Protein AF-A0A2Z3H7W0-F1 (afdb_monomer)

pLDDT: mean 80.2, std 21.29, range [27.5, 98.56]

Secondary structure (DSSP, 8-state):
---------------PPPP--------SPPPEEE---B-TTS-BEEEEEEEEEEEEEEEEEEEETTEEEEEEEEEEEEEEEEEEEEGGGG--EEEETT--EE-HHHHHHHHHTT--EEE-SSSSPPPHHHHTTB-TT-EEEE-TT-TTEEE--SSTTS-SSPPPEEEEE-B-TTSPBEEEEESS--SS--SSSS---------S--------------------EEEEEGGGS--EEE-TTSPBPPHHHHHHHHHT-EEEEEETTSSPPPHHHHTTB-TT-EEEE-TT--PPPPPP----------TTSTTTT--

Radius of gyration: 24.74 Å; Cα contacts (8 Å, |Δi|>4): 577; chains: 1; bounding box: 67×54×86 Å

Foldseek 3Di:
DDDDDPPPPPPPDPDPPDPLPPQDPFDADAFFKDQWEQDPVRFTKFKWKAWDWDWDWDWDFDQDPNDTDTDTDIDIDIDIDIGIDTQQVQVKWKAFLLGHGDDSVRLSVVSNVLAMEGEHQALDDGDNSNSVFFDRRHIYIRGPPNHRTQTDACDPPHHNAGQWTKDKWEQDPVLFTKAWWKPDQDLDDVPDQADPDDPDPDDDDDDDDPPDPDDRDPPRPPIDTDIDGPVPADKWKAFLVRHTDDPVVVRVSRHSIDMETEALNQDDTDSSSSNGGDRVHMYIGHVGRDDDRDDDPPPPPVPPPDPPVVVVPPD

Nearest PDB structures (foldseek):
  3o44-assembly1_B  TM=3.505E-01  e=1.678E+00  Vibrio cholerae 12129(1)
  7yl9-assembly1_H  TM=3.635E-01  e=2.125E+00  Vibrio cholerae
  8jc7-assembly1_A  TM=3.556E-01  e=4.318E+00  Vibrio campbellii

Solvent-accessible surface area (backbone atoms only — not comparable to full-atom values): 18940 Å² total; per-residue (Å²): 140,82,86,84,79,81,79,82,78,78,78,78,68,77,78,70,80,76,76,72,52,69,69,64,87,67,55,80,74,58,49,41,54,38,50,49,39,44,45,98,87,67,48,46,50,52,46,26,44,30,65,42,82,41,79,42,80,41,80,45,78,46,76,55,92,95,38,82,41,82,41,80,44,76,46,79,43,79,42,81,42,84,42,78,40,47,66,68,74,46,84,48,52,39,25,27,45,75,61,52,79,41,53,61,67,57,48,48,52,42,25,62,75,54,38,12,33,39,29,21,44,75,38,48,84,74,38,68,60,67,35,65,54,34,26,54,83,17,37,29,37,31,25,65,87,41,47,69,46,43,71,65,55,59,46,88,76,35,44,78,40,67,69,43,42,58,43,81,37,37,36,46,102,84,63,50,35,54,37,54,20,36,76,54,66,34,96,60,68,65,89,48,102,61,76,86,78,80,83,77,87,73,87,81,86,88,81,93,72,93,74,80,85,80,77,94,69,93,60,75,73,86,61,42,82,43,80,41,52,46,92,77,54,70,66,50,40,20,38,75,86,68,47,79,47,55,68,70,58,50,53,54,50,32,40,47,30,42,60,33,37,36,24,28,59,58,46,81,61,45,67,52,58,47,68,22,42,41,78,89,36,40,36,38,26,14,37,32,43,35,70,86,70,82,72,74,87,70,79,60,77,77,68,86,78,53,84,64,68,74,63,70,79,74,118

Mean predicted aligned error: 10.12 Å

Structure (mmCIF, N/CA/C/O backbone):
data_AF-A0A2Z3H7W0-F1
#
_entry.id   AF-A0A2Z3H7W0-F1
#
loop_
_atom_site.group_PDB
_atom_site.id
_atom_site.type_symbol
_atom_site.label_atom_id
_atom_site.label_alt_id
_atom_site.label_comp_id
_atom_site.label_asym_id
_atom_site.label_entity_id
_atom_site.label_seq_id
_atom_site.pdbx_PDB_ins_code
_atom_site.Cartn_x
_atom_site.Cartn_y
_atom_site.Cartn_z
_atom_site.occupancy
_atom_site.B_iso_or_equiv
_atom_site.auth_seq_id
_atom_site.auth_comp_id
_atom_site.auth_asym_id
_atom_site.auth_atom_id
_atom_site.pdbx_PDB_model_num
ATOM 1 N N . MET A 1 1 ? -24.400 22.944 55.721 1.00 49.75 1 MET A N 1
ATOM 2 C CA . MET A 1 1 ? -23.517 22.715 54.557 1.00 49.75 1 MET A CA 1
ATOM 3 C C . MET A 1 1 ? -23.400 21.212 54.366 1.00 49.75 1 MET A C 1
ATOM 5 O O . MET A 1 1 ? -22.787 20.568 55.204 1.00 49.75 1 MET A O 1
ATOM 9 N N . TYR A 1 2 ? -24.064 20.647 53.356 1.00 35.91 2 TYR A N 1
ATOM 10 C CA . TYR A 1 2 ? -24.005 19.210 53.059 1.00 35.91 2 TYR A CA 1
ATOM 11 C C . TYR A 1 2 ? -23.049 18.971 51.883 1.00 35.91 2 TYR A C 1
ATOM 13 O O . TYR A 1 2 ? -23.197 19.645 50.861 1.00 35.91 2 TYR A O 1
ATOM 21 N N . PRO A 1 3 ? -22.082 18.044 51.993 1.00 61.75 3 PRO A N 1
ATOM 22 C CA . PRO A 1 3 ? -21.240 17.670 50.871 1.00 61.75 3 PRO A CA 1
ATOM 23 C C . PRO A 1 3 ? -22.049 16.765 49.933 1.00 61.75 3 PRO A C 1
ATOM 25 O O . PRO A 1 3 ? -22.472 15.675 50.312 1.00 61.75 3 PRO A O 1
ATOM 28 N N . SER A 1 4 ? -22.292 17.234 48.709 1.00 56.69 4 SER A N 1
ATOM 29 C CA . SER A 1 4 ? -22.860 16.407 47.642 1.00 56.69 4 SER A CA 1
ATOM 30 C C . SER A 1 4 ? -21.781 15.474 47.101 1.00 56.69 4 SER A C 1
ATOM 32 O O . SER A 1 4 ? -20.856 15.905 46.416 1.00 56.69 4 SER A O 1
ATOM 34 N N . LEU A 1 5 ? -21.906 14.190 47.425 1.00 56.75 5 LEU A N 1
ATOM 35 C CA . LEU A 1 5 ? -21.164 13.095 46.806 1.00 56.75 5 LEU A CA 1
ATOM 36 C C . LEU A 1 5 ? -21.828 12.756 45.467 1.00 56.75 5 LEU A C 1
ATOM 38 O O . LEU A 1 5 ? -22.832 12.049 45.420 1.00 56.75 5 LEU A O 1
ATOM 42 N N . VAL A 1 6 ? -21.274 13.277 44.371 1.00 54.69 6 VAL A N 1
ATOM 43 C CA . VAL A 1 6 ? -21.635 12.837 43.018 1.00 54.69 6 VAL A CA 1
ATOM 44 C C . VAL A 1 6 ? -20.909 11.520 42.755 1.00 54.69 6 VAL A C 1
ATOM 46 O O . VAL A 1 6 ? -19.713 11.485 42.476 1.00 54.69 6 VAL A O 1
ATOM 49 N N . LEU A 1 7 ? -21.643 10.421 42.915 1.00 54.47 7 LEU A N 1
ATOM 50 C CA . LEU A 1 7 ? -21.187 9.064 42.648 1.00 54.47 7 LEU A CA 1
ATOM 51 C C . LEU A 1 7 ? -21.237 8.817 41.130 1.00 54.47 7 LEU A C 1
ATOM 53 O O . LEU A 1 7 ? -22.273 8.446 40.581 1.00 54.47 7 LEU A O 1
ATOM 57 N N . SER A 1 8 ? -20.123 9.056 40.438 1.00 52.69 8 SER A N 1
ATOM 58 C CA . SER A 1 8 ? -19.970 8.721 39.019 1.00 52.69 8 SER A CA 1
ATOM 59 C C . SER A 1 8 ? -19.908 7.203 38.839 1.00 52.69 8 SER A C 1
ATOM 61 O O . SER A 1 8 ? -18.842 6.594 38.915 1.00 52.69 8 SER A O 1
ATOM 63 N N . ALA A 1 9 ? -21.061 6.581 38.599 1.00 49.38 9 ALA A N 1
ATOM 64 C CA . ALA A 1 9 ? -21.143 5.208 38.126 1.00 49.38 9 ALA A CA 1
ATOM 65 C C . ALA A 1 9 ? -20.631 5.149 36.676 1.00 49.38 9 ALA A C 1
ATOM 67 O O . ALA A 1 9 ? -21.367 5.416 35.727 1.00 49.38 9 ALA A O 1
ATOM 68 N N . ALA A 1 10 ? -19.351 4.821 36.500 1.00 52.25 10 ALA A N 1
ATOM 69 C CA . ALA A 1 10 ? -18.822 4.425 35.204 1.00 52.25 10 ALA A CA 1
ATOM 70 C C . ALA A 1 10 ? -19.494 3.101 34.805 1.00 52.25 10 ALA A C 1
ATOM 72 O O . ALA A 1 10 ? -19.147 2.037 35.318 1.00 52.25 10 ALA A O 1
ATOM 73 N N . LEU A 1 11 ? -20.501 3.179 33.931 1.00 47.97 11 LEU A N 1
ATOM 74 C CA . LEU A 1 11 ? -21.112 2.022 33.284 1.00 47.97 11 LEU A CA 1
ATOM 75 C C . LEU A 1 11 ? -20.023 1.252 32.531 1.00 47.97 11 LEU A C 1
ATOM 77 O O . LEU A 1 11 ? -19.621 1.621 31.429 1.00 47.97 11 LEU A O 1
ATOM 81 N N . VAL A 1 12 ? -19.560 0.158 33.131 1.00 51.00 12 VAL A N 1
ATOM 82 C CA . VAL A 1 12 ? -18.823 -0.892 32.433 1.00 51.00 12 VAL A CA 1
ATOM 83 C C . VAL A 1 12 ? -19.845 -1.616 31.563 1.00 51.00 12 VAL A C 1
ATOM 85 O O . VAL A 1 12 ? -20.409 -2.637 31.952 1.00 51.00 12 VAL A O 1
ATOM 88 N N . ALA A 1 13 ? -20.162 -1.032 30.407 1.00 58.22 13 ALA A N 1
ATOM 89 C CA . ALA A 1 13 ? -20.953 -1.718 29.402 1.00 58.22 13 ALA A CA 1
ATOM 90 C C . ALA A 1 13 ? -20.188 -2.996 29.008 1.00 58.22 13 ALA A C 1
ATOM 92 O O . ALA A 1 13 ? -18.989 -2.911 28.715 1.00 58.22 13 ALA A O 1
ATOM 93 N N . PRO A 1 14 ? -20.825 -4.180 29.033 1.00 53.62 14 PRO A N 1
ATOM 94 C CA . PRO A 1 14 ? -20.189 -5.397 28.558 1.00 53.62 14 PRO A CA 1
ATOM 95 C C . PRO A 1 14 ? -19.749 -5.152 27.118 1.00 53.62 14 PRO A C 1
ATOM 97 O O . PRO A 1 14 ? -20.569 -4.797 26.272 1.00 53.62 14 PRO A O 1
ATOM 100 N N . ALA A 1 15 ? -18.443 -5.281 26.867 1.00 55.00 15 ALA A N 1
ATOM 101 C CA . ALA A 1 15 ? -17.884 -5.160 25.530 1.00 55.00 15 ALA A CA 1
ATOM 102 C C . ALA A 1 15 ? -18.697 -6.073 24.610 1.00 55.00 15 ALA A C 1
ATOM 104 O O . ALA A 1 15 ? -18.733 -7.288 24.834 1.00 55.00 15 ALA A O 1
ATOM 105 N N . ALA A 1 16 ? -19.408 -5.474 23.649 1.00 59.84 16 ALA A N 1
ATOM 106 C CA . ALA A 1 16 ? -20.237 -6.208 22.707 1.00 59.84 16 ALA A CA 1
ATOM 107 C C . ALA A 1 16 ? -19.414 -7.377 22.134 1.00 59.84 16 ALA A C 1
ATOM 109 O O . ALA A 1 16 ? -18.213 -7.193 21.893 1.00 59.84 16 ALA A O 1
ATOM 110 N N . PRO A 1 17 ? -20.005 -8.577 21.961 1.00 52.81 17 PRO A N 1
ATOM 111 C CA . PRO A 1 17 ? -19.295 -9.708 21.385 1.00 52.81 17 PRO A CA 1
ATOM 112 C C . PRO A 1 17 ? -18.639 -9.247 20.089 1.00 52.81 17 PRO A C 1
ATOM 114 O O . PRO A 1 17 ? -19.343 -8.808 19.182 1.00 52.81 17 PRO A O 1
ATOM 117 N N . LEU A 1 18 ? -17.303 -9.290 20.034 1.00 54.44 18 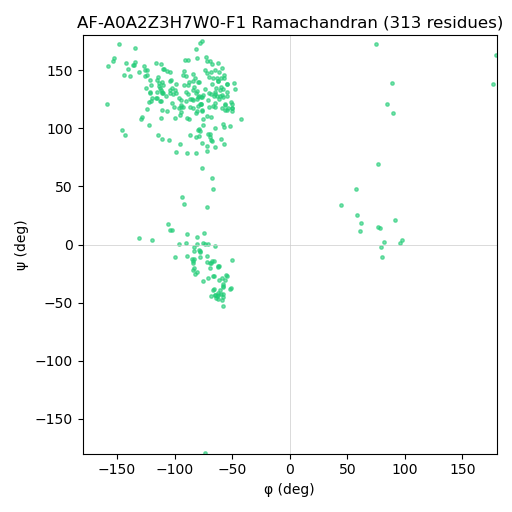LEU A N 1
ATOM 118 C CA . LEU A 1 18 ? -16.570 -8.981 18.812 1.00 54.44 18 LEU A CA 1
ATOM 119 C C . LEU A 1 18 ? -17.159 -9.886 17.726 1.00 54.44 18 LEU A C 1
ATOM 121 O O . LEU A 1 18 ? -17.109 -11.111 17.908 1.00 54.44 18 LEU A O 1
ATOM 125 N N . PRO A 1 19 ? -17.767 -9.326 16.662 1.00 53.41 19 PRO A N 1
ATOM 126 C CA . PRO A 1 19 ? -18.224 -10.125 15.544 1.00 53.41 19 PRO A CA 1
ATOM 127 C C . PRO A 1 19 ? -17.058 -11.011 15.124 1.00 53.41 19 PRO A C 1
ATOM 129 O O . PRO A 1 19 ? -15.961 -10.521 14.854 1.00 53.41 19 PRO A O 1
ATOM 132 N N . ARG A 1 20 ? -17.254 -12.332 15.162 1.00 53.44 20 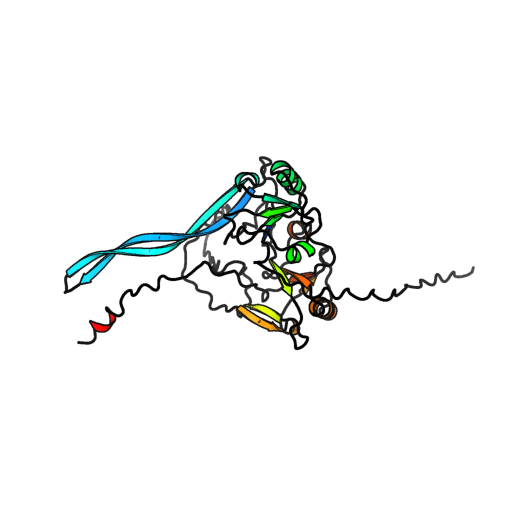ARG A N 1
ATOM 133 C CA . ARG A 1 20 ? -16.323 -13.239 14.501 1.00 53.44 20 ARG A CA 1
ATOM 134 C C . ARG A 1 20 ? -16.568 -13.044 13.020 1.00 53.44 20 ARG A C 1
ATOM 136 O O . ARG A 1 20 ? -17.362 -13.777 12.433 1.00 53.44 20 ARG A O 1
ATOM 143 N N . ASP A 1 21 ? -15.926 -12.038 12.447 1.00 54.09 21 ASP A N 1
ATOM 144 C CA . ASP A 1 21 ? -15.750 -11.981 11.011 1.00 54.09 21 ASP A CA 1
ATOM 145 C C . ASP A 1 21 ? -15.010 -13.267 10.658 1.00 54.09 21 ASP A C 1
ATOM 147 O O . ASP A 1 21 ? -13.838 -13.456 10.984 1.00 54.09 21 ASP A O 1
ATOM 151 N N . THR A 1 22 ? -15.740 -14.235 10.099 1.00 60.38 22 THR A N 1
ATOM 152 C CA . THR A 1 22 ? -15.124 -15.421 9.513 1.00 60.38 22 THR A CA 1
ATOM 153 C C . THR A 1 22 ? -14.041 -14.903 8.590 1.00 60.38 22 THR A C 1
ATOM 155 O O . THR A 1 22 ? -14.390 -14.149 7.681 1.00 60.38 22 THR A O 1
ATOM 158 N N . VAL A 1 23 ? -12.773 -15.245 8.868 1.00 62.69 23 VAL A N 1
ATOM 159 C CA . VAL A 1 23 ? -11.604 -14.744 8.131 1.00 62.69 23 VAL A CA 1
ATOM 160 C C . VAL A 1 23 ? -11.962 -14.760 6.651 1.00 62.69 23 VAL A C 1
ATOM 162 O O . VAL A 1 23 ? -12.165 -15.851 6.103 1.00 62.69 23 VAL A O 1
ATOM 165 N N . PRO A 1 24 ? -12.172 -13.588 6.028 1.00 66.88 24 PRO A N 1
ATOM 166 C CA . PRO A 1 24 ? -12.733 -13.579 4.699 1.00 66.88 24 PRO A CA 1
ATOM 167 C C . PRO A 1 24 ? -11.752 -14.294 3.778 1.00 66.88 24 PRO A C 1
ATOM 169 O O . PRO A 1 24 ? -10.535 -14.162 3.919 1.00 66.88 24 PRO A O 1
ATOM 172 N N . ASN A 1 25 ? -12.273 -15.094 2.848 1.00 78.62 25 ASN A N 1
ATOM 173 C CA . ASN A 1 25 ? -11.436 -15.665 1.805 1.00 78.62 25 ASN A CA 1
ATOM 174 C C . ASN A 1 25 ? -10.992 -14.518 0.892 1.00 78.62 25 ASN A C 1
ATOM 176 O O . ASN A 1 25 ? -11.699 -14.121 -0.038 1.00 78.62 25 ASN A O 1
ATOM 180 N N . VAL A 1 26 ? -9.860 -13.918 1.238 1.00 84.62 26 VAL A N 1
ATOM 181 C CA . VAL A 1 26 ? -9.287 -12.806 0.502 1.00 84.62 26 VAL A CA 1
ATOM 182 C C . VAL A 1 26 ? -8.626 -13.358 -0.751 1.00 84.62 26 VAL A C 1
ATOM 184 O O . VAL A 1 26 ? -7.720 -14.186 -0.690 1.00 84.62 26 VAL A O 1
ATOM 187 N N . THR A 1 27 ? -9.093 -12.885 -1.900 1.00 88.12 27 THR A N 1
ATOM 188 C CA . THR A 1 27 ? -8.526 -13.211 -3.208 1.00 88.12 27 THR A CA 1
ATOM 189 C C . THR A 1 27 ? -7.765 -12.010 -3.760 1.00 88.12 27 THR A C 1
ATOM 191 O O . THR A 1 27 ? -8.115 -10.858 -3.478 1.00 88.12 27 THR A O 1
ATOM 194 N N . GLY A 1 28 ? -6.723 -12.291 -4.544 1.00 89.69 28 GLY A N 1
ATOM 195 C CA . GLY A 1 28 ? -5.857 -11.276 -5.143 1.00 89.69 28 GLY A CA 1
ATOM 196 C C . GLY A 1 28 ? -4.877 -10.620 -4.157 1.00 89.69 28 GLY A C 1
ATOM 197 O O . GLY A 1 28 ? -4.933 -10.865 -2.947 1.00 89.69 28 GLY A O 1
ATOM 198 N N . PRO A 1 29 ? -3.948 -9.797 -4.667 1.00 91.31 29 PRO A N 1
ATOM 199 C CA . PRO A 1 29 ? -3.000 -9.062 -3.839 1.00 91.31 29 PRO A CA 1
ATOM 200 C C . PRO A 1 29 ? -3.697 -7.969 -3.020 1.00 91.31 29 PRO A C 1
ATOM 202 O O . PRO A 1 29 ? -4.767 -7.481 -3.385 1.00 91.31 29 PRO A O 1
ATOM 205 N N . ALA A 1 30 ? -3.062 -7.554 -1.922 1.00 92.88 30 ALA A N 1
ATOM 206 C CA . ALA A 1 30 ? -3.505 -6.387 -1.170 1.00 92.88 30 ALA A CA 1
ATOM 207 C C . ALA A 1 30 ? -3.430 -5.117 -2.041 1.00 92.88 30 ALA A C 1
ATOM 209 O O . ALA A 1 30 ? -2.462 -4.953 -2.795 1.00 92.88 30 ALA A O 1
ATOM 210 N N . PRO A 1 31 ? -4.416 -4.205 -1.948 1.00 95.50 31 PRO A N 1
ATOM 211 C CA . PRO A 1 31 ? -4.350 -2.924 -2.635 1.00 95.50 31 PRO A CA 1
ATOM 212 C C . PRO A 1 31 ? -3.207 -2.062 -2.088 1.00 95.50 31 PRO A C 1
ATOM 214 O O . PRO A 1 31 ? -2.856 -2.120 -0.907 1.00 95.50 31 PRO A O 1
ATOM 217 N N . ARG A 1 32 ? -2.650 -1.212 -2.951 1.00 94.81 32 ARG A N 1
ATOM 218 C CA . ARG A 1 32 ? -1.681 -0.184 -2.566 1.00 94.81 32 ARG A CA 1
ATOM 219 C C . ARG A 1 32 ? -2.418 1.016 -1.988 1.00 94.81 32 ARG A C 1
ATOM 221 O O . ARG A 1 32 ? -3.363 1.513 -2.596 1.00 94.81 32 ARG A O 1
ATOM 228 N N . VAL A 1 33 ? -1.955 1.505 -0.844 1.00 96.00 33 VAL A N 1
ATOM 229 C CA . VAL A 1 33 ? -2.473 2.729 -0.226 1.00 96.00 33 VAL A CA 1
ATOM 230 C C . VAL A 1 33 ? -1.734 3.922 -0.819 1.00 96.00 33 VAL A C 1
ATOM 232 O O . VAL A 1 33 ? -0.508 3.956 -0.795 1.00 96.00 33 VAL A O 1
ATOM 235 N N . LEU A 1 34 ? -2.457 4.899 -1.359 1.00 95.88 34 LEU A N 1
ATOM 236 C CA . LEU A 1 34 ? -1.890 6.138 -1.885 1.00 95.88 34 LEU A CA 1
ATOM 237 C C . LEU A 1 34 ? -2.502 7.331 -1.150 1.00 95.88 34 LEU A C 1
ATOM 239 O O . LEU A 1 34 ? -3.724 7.459 -1.054 1.00 95.88 34 LEU A O 1
ATOM 243 N N . ALA A 1 35 ? -1.651 8.245 -0.697 1.00 93.25 35 ALA A N 1
ATOM 244 C CA . ALA A 1 35 ? -2.060 9.568 -0.246 1.00 93.25 35 ALA A CA 1
ATOM 245 C C . ALA A 1 35 ? -1.545 10.588 -1.258 1.00 93.25 35 ALA A C 1
ATOM 247 O O . ALA A 1 35 ? -0.411 11.060 -1.196 1.00 93.25 35 ALA A O 1
ATOM 248 N N . LEU A 1 36 ? -2.390 10.861 -2.244 1.00 94.06 36 LEU A N 1
ATOM 249 C CA . LEU A 1 36 ? -2.104 11.812 -3.304 1.00 94.06 36 LEU A CA 1
ATOM 250 C C . LEU A 1 36 ? -2.627 13.188 -2.892 1.00 94.06 36 LEU A C 1
ATOM 252 O O . LEU A 1 36 ? -3.640 13.305 -2.202 1.00 94.06 36 LEU A O 1
ATOM 256 N N . LYS A 1 37 ? -1.958 14.239 -3.353 1.00 91.94 37 LYS A N 1
ATOM 257 C CA . LYS A 1 37 ? -2.372 15.622 -3.131 1.00 91.94 37 LYS A CA 1
ATOM 258 C C . LYS A 1 37 ? -2.249 16.395 -4.437 1.00 91.94 37 LYS A C 1
ATOM 260 O O . LYS A 1 37 ? -1.477 16.020 -5.318 1.00 91.94 37 LYS A O 1
ATOM 265 N N . ALA A 1 38 ? -3.041 17.453 -4.565 1.00 93.62 38 ALA A N 1
ATOM 266 C CA . ALA A 1 38 ? -2.877 18.388 -5.663 1.00 93.62 38 ALA A CA 1
ATOM 267 C C . ALA A 1 38 ? -1.511 19.081 -5.567 1.00 93.62 38 ALA A C 1
ATOM 269 O O . ALA A 1 38 ? -1.125 19.537 -4.488 1.00 93.62 38 ALA A O 1
ATOM 270 N N . ASP A 1 39 ? -0.803 19.171 -6.686 1.00 90.88 39 ASP A N 1
ATOM 271 C CA . ASP A 1 39 ? 0.372 20.027 -6.814 1.00 90.88 39 ASP A CA 1
ATOM 272 C C . ASP A 1 39 ? -0.030 21.515 -6.910 1.00 90.88 39 ASP A C 1
ATOM 274 O O . ASP A 1 39 ? -1.212 21.870 -6.879 1.00 90.88 39 ASP A O 1
ATOM 278 N N . GLY A 1 40 ? 0.956 22.408 -7.046 1.00 89.12 40 GLY A N 1
ATOM 279 C CA . GLY A 1 40 ? 0.712 23.848 -7.192 1.00 89.12 40 GLY A CA 1
ATOM 280 C C . GLY A 1 40 ? -0.088 24.236 -8.446 1.00 89.12 40 GLY A C 1
ATOM 281 O O . GLY A 1 40 ? -0.668 25.316 -8.479 1.00 89.12 40 GLY A O 1
ATOM 282 N N . SER A 1 41 ? -0.170 23.357 -9.454 1.00 91.50 41 SER A N 1
ATOM 283 C CA . SER A 1 41 ? -1.028 23.548 -10.635 1.00 91.50 41 SER A CA 1
ATOM 284 C C . SER A 1 41 ? -2.476 23.107 -10.396 1.00 91.50 41 SER A C 1
ATOM 286 O O . SER A 1 41 ? -3.337 23.275 -11.257 1.00 91.50 41 SER A O 1
ATOM 288 N N . GLY A 1 42 ? -2.760 22.513 -9.234 1.00 93.00 42 GLY A N 1
ATOM 289 C CA . GLY A 1 42 ? -4.037 21.884 -8.946 1.00 93.00 42 GLY A CA 1
ATOM 290 C C . GLY A 1 42 ? -4.192 20.514 -9.610 1.00 93.00 42 GLY A C 1
ATOM 291 O O . GLY A 1 42 ? -5.316 20.018 -9.683 1.00 93.00 42 GLY A O 1
ATOM 292 N N . SER A 1 43 ? -3.121 19.885 -10.097 1.00 95.19 43 SER A N 1
ATOM 293 C CA . SER A 1 43 ? -3.170 18.545 -10.692 1.00 95.19 43 SER A CA 1
ATOM 294 C C . SER A 1 43 ? -2.908 17.480 -9.632 1.00 95.19 43 SER A C 1
ATOM 296 O O . SER A 1 43 ? -2.019 17.628 -8.799 1.00 95.19 43 SER A O 1
ATOM 298 N N . VAL A 1 44 ? -3.672 16.386 -9.653 1.00 96.25 44 VAL A N 1
ATOM 299 C CA . VAL A 1 44 ? -3.426 15.219 -8.790 1.00 96.25 44 VAL A CA 1
ATOM 300 C C . VAL A 1 44 ? -2.601 14.217 -9.583 1.00 96.25 44 VAL A C 1
ATOM 302 O O . VAL A 1 44 ? -3.101 13.641 -10.549 1.00 96.25 44 VAL A O 1
ATOM 305 N N . ARG A 1 45 ? -1.343 14.022 -9.185 1.00 95.62 45 ARG A N 1
ATOM 306 C CA . ARG A 1 45 ? -0.392 13.151 -9.883 1.00 95.62 45 ARG A CA 1
ATOM 307 C C . ARG A 1 45 ? -0.078 11.913 -9.060 1.00 95.62 45 ARG A C 1
ATOM 309 O O . ARG A 1 45 ? 0.096 11.996 -7.847 1.00 95.62 45 ARG A O 1
ATOM 316 N N . VAL A 1 46 ? 0.019 10.776 -9.739 1.00 95.38 46 VAL A N 1
ATOM 317 C CA . VAL A 1 46 ? 0.641 9.571 -9.192 1.00 95.38 46 VAL A CA 1
ATOM 318 C C . VAL A 1 46 ? 2.084 9.573 -9.655 1.00 95.38 46 VAL A C 1
ATOM 320 O O . VAL A 1 46 ? 2.355 9.518 -10.860 1.00 95.38 46 VAL A O 1
ATOM 323 N N . THR A 1 47 ? 2.988 9.619 -8.684 1.00 94.00 47 THR A N 1
ATOM 324 C CA . THR A 1 47 ? 4.420 9.599 -8.939 1.00 94.00 47 THR A CA 1
ATOM 325 C C . THR A 1 47 ? 5.030 8.341 -8.355 1.00 94.00 47 THR A C 1
ATOM 327 O O . THR A 1 47 ? 4.824 8.033 -7.179 1.00 94.00 47 THR A O 1
ATOM 330 N N . ALA A 1 48 ? 5.741 7.587 -9.187 1.00 92.69 48 ALA A N 1
ATOM 331 C CA . ALA A 1 48 ? 6.316 6.314 -8.794 1.00 92.69 48 ALA A CA 1
ATOM 332 C C . ALA A 1 48 ? 7.568 5.954 -9.599 1.00 92.69 48 ALA A C 1
ATOM 334 O O . ALA A 1 48 ? 7.777 6.444 -10.707 1.00 92.69 48 ALA A O 1
ATOM 335 N N . LEU A 1 49 ? 8.369 5.036 -9.065 1.00 91.00 49 LEU A N 1
ATOM 336 C CA . LEU A 1 49 ? 9.376 4.307 -9.830 1.00 91.00 49 LEU A CA 1
ATOM 337 C C . LEU A 1 49 ? 8.791 2.958 -10.254 1.00 91.00 49 LEU A C 1
ATOM 339 O O . LEU A 1 49 ? 8.292 2.200 -9.426 1.00 91.00 49 LEU A O 1
ATOM 343 N N . LEU A 1 50 ? 8.833 2.666 -11.550 1.00 89.81 50 LEU A N 1
ATOM 344 C CA . LEU A 1 50 ? 8.416 1.396 -12.131 1.00 89.81 50 LEU A CA 1
ATOM 345 C C . LEU A 1 50 ? 9.640 0.572 -12.492 1.00 89.81 50 LEU A C 1
ATOM 347 O O . LEU A 1 50 ? 10.522 1.042 -13.204 1.00 89.81 50 LEU A O 1
ATOM 351 N N . TYR A 1 51 ? 9.655 -0.683 -12.071 1.00 84.44 51 TYR A N 1
ATOM 352 C CA . TYR A 1 51 ? 10.678 -1.630 -12.490 1.00 84.44 51 TYR A CA 1
ATOM 353 C C . TYR A 1 51 ? 10.166 -2.423 -13.678 1.00 84.44 51 TYR A C 1
ATOM 355 O O . TYR A 1 51 ? 9.212 -3.194 -13.568 1.00 84.44 51 TYR A O 1
ATOM 363 N N . VAL A 1 52 ? 10.803 -2.221 -14.826 1.00 86.56 52 VAL A N 1
ATOM 364 C CA . VAL A 1 52 ? 10.414 -2.843 -16.088 1.00 86.56 52 VAL A CA 1
ATOM 365 C C . VAL A 1 52 ? 11.530 -3.764 -16.548 1.00 86.56 52 VAL A C 1
ATOM 367 O O . VAL A 1 52 ? 12.690 -3.360 -16.669 1.00 86.56 52 VAL A O 1
ATOM 370 N N . LYS A 1 53 ? 11.167 -5.020 -16.813 1.00 86.19 53 LYS A N 1
ATOM 371 C CA . LYS A 1 53 ? 12.052 -5.986 -17.459 1.00 86.19 53 LYS A CA 1
ATOM 372 C C . LYS A 1 53 ? 12.236 -5.562 -18.915 1.00 86.19 53 LYS A C 1
ATOM 374 O O . LYS A 1 53 ? 11.264 -5.503 -19.663 1.00 86.19 53 LYS A O 1
ATOM 379 N N . GLN A 1 54 ? 13.467 -5.269 -19.307 1.00 88.75 54 GLN A N 1
ATOM 380 C CA . GLN A 1 54 ? 13.827 -4.907 -20.670 1.00 88.75 54 GLN A CA 1
ATOM 381 C C . GLN A 1 54 ? 14.835 -5.923 -21.204 1.00 88.75 54 GLN A C 1
ATOM 383 O O . GLN A 1 54 ? 15.872 -6.158 -20.585 1.00 88.75 54 GLN A O 1
ATOM 388 N N . THR A 1 55 ? 14.545 -6.518 -22.358 1.00 91.12 55 THR A N 1
ATOM 389 C CA . THR A 1 55 ? 15.519 -7.342 -23.077 1.00 91.12 55 THR A CA 1
ATOM 390 C C . THR A 1 55 ? 16.505 -6.415 -23.780 1.00 91.12 55 THR A C 1
ATOM 392 O O . THR A 1 55 ? 16.108 -5.562 -24.575 1.00 91.12 55 THR A O 1
ATOM 395 N N . VAL A 1 56 ? 17.789 -6.547 -23.453 1.00 91.50 56 VAL A N 1
ATOM 396 C CA . VAL A 1 56 ? 18.873 -5.744 -24.026 1.00 91.50 56 VAL A CA 1
ATOM 397 C C . VAL A 1 56 ? 19.794 -6.659 -24.820 1.00 91.50 56 VAL A C 1
ATOM 399 O O . VAL A 1 56 ? 20.230 -7.696 -24.323 1.00 91.50 56 VAL A O 1
ATOM 402 N N . THR A 1 57 ? 20.113 -6.258 -26.049 1.00 94.25 57 THR A N 1
ATOM 403 C CA . THR A 1 57 ? 21.122 -6.916 -26.882 1.00 94.25 57 THR A CA 1
ATOM 404 C C . THR A 1 57 ? 22.479 -6.287 -26.591 1.00 94.25 57 THR A C 1
ATOM 406 O O . THR A 1 57 ? 22.736 -5.142 -26.964 1.00 94.25 57 THR A O 1
ATOM 409 N N . ALA A 1 58 ? 23.364 -7.025 -25.927 1.00 92.88 58 ALA A N 1
ATOM 410 C CA . ALA A 1 58 ? 24.735 -6.596 -25.697 1.00 92.88 58 ALA A CA 1
ATOM 411 C C . ALA A 1 58 ? 25.688 -7.325 -26.637 1.00 92.88 58 ALA A C 1
ATOM 413 O O . ALA A 1 58 ? 25.569 -8.522 -26.885 1.00 92.88 58 ALA A O 1
ATOM 414 N N . THR A 1 59 ? 26.684 -6.601 -27.126 1.00 94.69 59 THR A N 1
ATOM 415 C CA . THR A 1 59 ? 27.808 -7.205 -27.831 1.00 94.69 59 THR A CA 1
ATOM 416 C C . THR A 1 59 ? 28.860 -7.621 -26.807 1.00 94.69 59 THR A C 1
ATOM 418 O O . THR A 1 59 ? 29.406 -6.770 -26.112 1.00 94.69 59 THR A O 1
ATOM 421 N N . GLN A 1 60 ? 29.167 -8.913 -26.725 1.00 92.88 60 GLN A N 1
ATOM 422 C CA . GLN A 1 60 ? 30.258 -9.445 -25.913 1.00 92.88 60 GLN A CA 1
ATOM 423 C C . GLN A 1 60 ? 31.323 -10.066 -26.810 1.00 92.88 60 GLN A C 1
ATOM 425 O O . GLN A 1 60 ? 31.020 -10.722 -27.804 1.00 92.88 60 GLN A O 1
ATOM 430 N N . PHE A 1 61 ? 32.585 -9.875 -26.448 1.00 90.69 61 PHE A N 1
ATOM 431 C CA . PHE A 1 61 ? 33.687 -10.576 -27.087 1.00 90.69 61 PHE A CA 1
ATOM 432 C C . PHE A 1 61 ? 33.983 -11.851 -26.301 1.00 90.69 61 PHE A C 1
ATOM 434 O O . PHE A 1 61 ? 34.339 -11.786 -25.127 1.00 90.69 61 PHE A O 1
ATOM 441 N N . ILE A 1 62 ? 33.827 -13.004 -26.944 1.00 91.69 62 ILE A N 1
ATOM 442 C CA . ILE A 1 62 ? 34.105 -14.319 -26.362 1.00 91.69 62 ILE A CA 1
ATOM 443 C C . ILE A 1 62 ? 35.297 -14.918 -27.105 1.00 91.69 62 ILE A C 1
ATOM 445 O O . ILE A 1 62 ? 35.404 -14.791 -28.322 1.00 91.69 62 ILE A O 1
ATOM 449 N N . VAL A 1 63 ? 36.211 -15.560 -26.381 1.00 90.81 63 VAL A N 1
ATOM 450 C CA . VAL A 1 63 ? 37.329 -16.282 -26.995 1.00 90.81 63 VAL A CA 1
ATOM 451 C C . VAL A 1 63 ? 36.864 -17.684 -27.384 1.00 90.81 63 VAL A C 1
ATOM 453 O O . VAL A 1 63 ? 36.512 -18.481 -26.517 1.00 90.81 63 VAL A O 1
ATOM 456 N N . GLU A 1 64 ? 36.884 -17.990 -28.679 1.00 90.56 64 GLU A N 1
ATOM 457 C CA . GLU A 1 64 ? 36.579 -19.313 -29.232 1.00 90.56 64 GLU A CA 1
ATOM 458 C C . GLU A 1 64 ? 37.766 -19.780 -30.077 1.00 90.56 64 GLU A C 1
ATOM 460 O O . GLU A 1 64 ? 38.135 -19.138 -31.058 1.00 90.56 64 GLU A O 1
ATOM 465 N N . GLY A 1 65 ? 38.418 -20.875 -29.669 1.00 90.62 65 GLY A N 1
ATOM 466 C CA . GLY A 1 65 ? 39.568 -21.429 -30.396 1.00 90.62 65 GLY A CA 1
ATOM 467 C C . GLY A 1 65 ? 40.729 -20.439 -30.570 1.00 90.62 65 GLY A C 1
ATOM 468 O O . GLY A 1 65 ? 41.227 -20.269 -31.680 1.00 90.62 65 GLY A O 1
ATOM 469 N N . ASN A 1 66 ? 41.132 -19.753 -29.493 1.00 92.25 66 ASN A N 1
ATOM 470 C CA . ASN A 1 66 ? 42.165 -18.701 -29.480 1.00 92.25 66 ASN A CA 1
ATOM 471 C C . ASN A 1 66 ? 41.869 -17.467 -30.354 1.00 92.25 66 ASN A C 1
ATOM 473 O O . ASN A 1 66 ? 42.747 -16.626 -30.542 1.00 92.25 66 ASN A O 1
ATOM 477 N N . LYS A 1 67 ? 40.642 -17.313 -30.866 1.00 92.06 67 LYS A N 1
ATOM 478 C CA . LYS A 1 67 ? 40.200 -16.108 -31.576 1.00 92.06 67 LYS A CA 1
ATOM 479 C C . LYS A 1 67 ? 39.142 -15.381 -30.761 1.00 92.06 67 LYS A C 1
ATOM 481 O O . LYS A 1 67 ? 38.210 -15.992 -30.249 1.00 92.06 67 LYS A O 1
ATOM 486 N N . GLN A 1 68 ? 39.279 -14.065 -30.654 1.00 94.12 68 GLN A N 1
ATOM 487 C CA . GLN A 1 68 ? 38.253 -13.211 -30.070 1.00 94.12 68 GLN A CA 1
ATOM 488 C C . GLN A 1 68 ? 37.121 -13.039 -31.091 1.00 94.12 68 GLN A C 1
ATOM 490 O O . GLN A 1 68 ? 37.326 -12.472 -32.162 1.00 94.12 68 GLN A O 1
ATOM 495 N N . VAL A 1 69 ? 35.936 -13.553 -30.771 1.00 95.81 69 VAL A N 1
ATOM 496 C CA . VAL A 1 69 ? 34.737 -13.478 -31.609 1.00 95.81 69 VAL A CA 1
ATOM 497 C C . VAL A 1 69 ? 33.733 -12.542 -30.950 1.00 95.81 69 VAL A C 1
ATOM 499 O O . VAL A 1 69 ? 33.430 -12.659 -29.764 1.00 95.81 69 VAL A O 1
ATOM 502 N N . GLN A 1 70 ? 33.205 -11.604 -31.728 1.00 96.25 70 GLN A N 1
ATOM 503 C CA . GLN A 1 70 ? 32.125 -10.725 -31.305 1.00 96.25 70 GLN A CA 1
ATOM 504 C C . GLN A 1 70 ? 30.789 -11.476 -31.401 1.00 96.25 70 GLN A C 1
ATOM 506 O O . GLN A 1 70 ? 30.394 -11.896 -32.487 1.00 96.25 70 GLN A O 1
ATOM 511 N N . LYS A 1 71 ? 30.081 -11.642 -30.282 1.00 95.56 71 LYS A N 1
ATOM 512 C CA . LYS A 1 71 ? 28.746 -12.252 -30.223 1.00 95.56 71 LYS A CA 1
ATOM 513 C C . LYS A 1 71 ? 27.738 -11.271 -29.648 1.00 95.56 71 LYS A C 1
ATOM 515 O O . LYS A 1 71 ? 28.013 -10.585 -28.668 1.00 95.56 71 LYS A O 1
ATOM 520 N N . GLN A 1 72 ? 26.556 -11.221 -30.249 1.00 94.94 72 GLN A N 1
ATOM 521 C CA . GLN A 1 72 ? 25.413 -10.538 -29.657 1.00 94.94 72 GLN A CA 1
ATOM 522 C C . GLN A 1 72 ? 24.712 -11.502 -28.704 1.00 94.94 72 GLN A C 1
ATOM 524 O O . GLN A 1 72 ? 24.374 -12.622 -29.081 1.00 94.94 72 GLN A O 1
ATOM 529 N N . ILE A 1 73 ? 24.539 -11.075 -27.460 1.00 93.31 73 ILE A N 1
ATOM 530 C CA . ILE A 1 73 ? 23.855 -11.825 -26.415 1.00 93.31 73 ILE A CA 1
ATOM 531 C C . ILE A 1 73 ? 22.711 -10.956 -25.929 1.00 93.31 73 ILE A C 1
ATOM 533 O O . ILE A 1 73 ? 22.910 -9.822 -25.495 1.00 93.31 73 ILE A O 1
ATOM 537 N N . GLU A 1 74 ? 21.506 -11.498 -26.011 1.00 91.19 74 GLU A N 1
ATOM 538 C CA . GLU A 1 74 ? 20.338 -10.903 -25.384 1.00 91.19 74 GLU A CA 1
ATOM 539 C C . GLU A 1 74 ? 20.287 -11.336 -23.927 1.00 91.19 74 GLU A C 1
ATOM 541 O O . GLU A 1 74 ? 20.423 -12.522 -23.626 1.00 91.19 74 GLU A O 1
ATOM 546 N N . TYR A 1 75 ? 20.070 -10.401 -23.015 1.00 88.12 75 TYR A N 1
ATOM 547 C CA . TYR A 1 75 ? 19.714 -10.731 -21.643 1.00 88.12 75 TYR A CA 1
ATOM 548 C C . TYR A 1 75 ? 18.665 -9.757 -21.126 1.00 88.12 75 TYR A C 1
ATOM 550 O O . TYR A 1 75 ? 18.582 -8.603 -21.547 1.00 88.12 75 TYR A O 1
ATOM 558 N N . ASP A 1 76 ? 17.847 -10.244 -20.202 1.00 85.31 76 ASP A N 1
ATOM 559 C CA . ASP A 1 76 ? 16.866 -9.410 -19.532 1.00 85.31 76 ASP A CA 1
ATOM 560 C C . ASP A 1 76 ? 17.560 -8.617 -18.424 1.00 85.31 76 ASP A C 1
ATOM 562 O O . ASP A 1 76 ? 18.191 -9.191 -17.534 1.00 85.31 76 ASP A O 1
ATOM 566 N N . THR A 1 77 ? 17.417 -7.298 -18.464 1.00 86.56 77 THR A N 1
ATOM 567 C CA . THR A 1 77 ? 17.800 -6.404 -17.373 1.00 86.56 77 THR A CA 1
ATOM 568 C C . THR A 1 77 ? 16.555 -5.781 -16.751 1.00 86.56 77 THR A C 1
ATOM 570 O O . THR A 1 77 ? 15.512 -5.669 -17.397 1.00 86.56 77 THR A O 1
ATOM 573 N N . ILE A 1 78 ? 16.642 -5.375 -15.488 1.00 83.88 78 ILE A N 1
ATOM 574 C CA . ILE A 1 78 ? 15.590 -4.592 -14.837 1.00 83.88 78 ILE A CA 1
ATOM 575 C C . ILE A 1 78 ? 15.997 -3.127 -14.948 1.00 83.88 78 ILE A C 1
ATOM 577 O O . ILE A 1 78 ? 17.037 -2.727 -14.428 1.00 83.88 78 ILE A O 1
ATOM 581 N N . THR A 1 79 ? 15.182 -2.334 -15.637 1.00 87.69 79 THR A N 1
ATOM 582 C CA . THR A 1 79 ? 15.345 -0.879 -15.716 1.00 87.69 79 THR A CA 1
ATOM 583 C C . THR A 1 79 ? 14.328 -0.188 -14.825 1.00 87.69 79 THR A C 1
ATOM 585 O O . THR A 1 79 ? 13.212 -0.679 -14.647 1.00 87.69 79 THR A O 1
ATOM 588 N N . THR A 1 80 ? 14.711 0.960 -14.276 1.00 88.94 80 THR A N 1
ATOM 589 C CA . THR A 1 80 ? 13.798 1.830 -13.537 1.00 88.94 80 THR A CA 1
ATOM 590 C C . THR A 1 80 ? 13.250 2.889 -14.486 1.00 88.94 80 THR A C 1
ATOM 592 O O . THR A 1 80 ? 14.017 3.625 -15.104 1.00 88.94 80 THR A O 1
ATOM 595 N N . GLN A 1 81 ? 11.931 2.988 -14.592 1.00 92.19 81 GLN A N 1
ATOM 596 C CA . GLN A 1 81 ? 11.232 4.041 -15.319 1.00 92.19 81 GLN A CA 1
ATOM 597 C C . GLN A 1 81 ? 10.519 4.955 -14.330 1.00 92.19 81 GLN A C 1
ATOM 599 O O . GLN A 1 81 ? 9.894 4.492 -13.378 1.00 92.19 81 GLN A O 1
ATOM 604 N N . TYR A 1 82 ? 10.601 6.261 -14.554 1.00 92.81 82 TYR A N 1
ATOM 605 C CA . TYR A 1 82 ? 9.871 7.229 -13.749 1.00 92.81 82 TYR A CA 1
ATOM 606 C C . TYR A 1 82 ? 8.441 7.376 -14.276 1.00 92.81 82 TYR A C 1
ATOM 608 O O . TYR A 1 82 ? 8.223 7.682 -15.449 1.00 92.81 82 TYR A O 1
ATOM 616 N N . LEU A 1 83 ? 7.466 7.158 -13.400 1.00 94.06 83 LEU A N 1
ATOM 617 C CA . LEU A 1 83 ? 6.051 7.371 -13.654 1.00 94.06 83 LEU A CA 1
ATOM 618 C C . LEU A 1 83 ? 5.640 8.685 -12.997 1.00 94.06 83 LEU A C 1
ATOM 620 O O . LEU A 1 83 ? 5.754 8.826 -11.786 1.00 94.06 83 LEU A O 1
ATOM 624 N N . ASN A 1 84 ? 5.121 9.619 -13.785 1.00 94.81 84 ASN A N 1
ATOM 625 C CA . ASN A 1 84 ? 4.483 10.835 -13.292 1.00 94.81 84 ASN A CA 1
ATOM 626 C C . ASN A 1 84 ? 3.303 11.152 -14.207 1.00 94.81 84 ASN A C 1
ATOM 628 O O . ASN A 1 84 ? 3.465 11.749 -15.272 1.00 94.81 84 ASN A O 1
ATOM 632 N N . LYS A 1 85 ? 2.125 10.679 -13.808 1.00 95.88 85 LYS A N 1
ATOM 633 C CA . LYS A 1 85 ? 0.889 10.793 -14.587 1.00 95.88 85 LYS A CA 1
ATOM 634 C C . LYS A 1 85 ? -0.197 11.445 -13.754 1.00 95.88 85 LYS A C 1
ATOM 636 O O . LYS A 1 85 ? -0.270 11.212 -12.545 1.00 95.88 85 LYS A O 1
ATOM 641 N N . VAL A 1 86 ? -1.052 12.242 -14.390 1.00 96.19 86 VAL A N 1
ATOM 642 C CA . VAL A 1 86 ? -2.259 12.738 -13.725 1.00 96.19 86 VAL A CA 1
ATOM 643 C C . VAL A 1 86 ? -3.190 11.552 -13.497 1.00 96.19 86 VAL A C 1
ATOM 645 O O . VAL A 1 86 ? -3.204 10.608 -14.283 1.00 96.19 86 VAL A O 1
ATOM 648 N N . LEU A 1 87 ? -3.972 11.583 -12.418 1.00 94.69 87 LEU A N 1
ATOM 649 C CA . LEU A 1 87 ? -4.891 10.497 -12.068 1.00 94.69 87 LEU A CA 1
ATOM 650 C C . LEU A 1 87 ? -5.800 10.090 -13.247 1.00 94.69 87 LEU A C 1
ATOM 652 O O . LEU A 1 87 ? -6.039 8.906 -13.457 1.00 94.69 87 LEU A O 1
ATOM 656 N N . ALA A 1 88 ? -6.248 11.059 -14.050 1.00 93.38 88 ALA A N 1
ATOM 657 C CA . ALA A 1 88 ? -7.089 10.829 -15.224 1.00 93.38 88 ALA A CA 1
ATOM 658 C C . ALA A 1 88 ? -6.376 10.114 -16.395 1.00 93.38 88 ALA A C 1
ATOM 660 O O . ALA A 1 88 ? -7.050 9.499 -17.214 1.00 93.38 88 ALA A O 1
ATOM 661 N N . ASP A 1 89 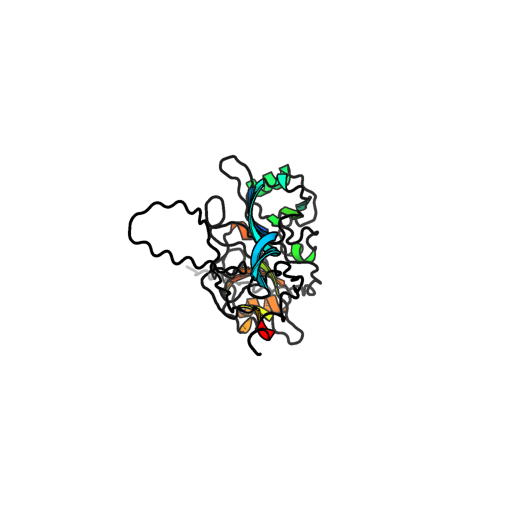? -5.039 10.133 -16.458 1.00 95.62 89 ASP A N 1
ATOM 662 C CA . ASP A 1 89 ? -4.255 9.564 -17.570 1.00 95.62 89 ASP A CA 1
ATOM 663 C C . ASP A 1 89 ? -4.030 8.046 -17.441 1.00 95.62 89 ASP A C 1
ATOM 665 O O . ASP A 1 89 ? -3.371 7.431 -18.282 1.00 95.62 89 ASP A O 1
ATOM 669 N N . PHE A 1 90 ? -4.510 7.429 -16.358 1.00 92.31 90 PHE A N 1
ATOM 670 C CA . PHE A 1 90 ? -4.332 5.998 -16.100 1.00 92.31 90 PHE A CA 1
ATOM 671 C C . PHE A 1 90 ? -5.292 5.096 -16.883 1.00 92.31 90 PHE A C 1
ATOM 673 O O . PHE A 1 90 ? -5.173 3.880 -16.757 1.00 92.31 90 PHE A O 1
ATOM 680 N N . ASP A 1 91 ? -6.243 5.666 -17.639 1.00 92.81 91 ASP A N 1
ATOM 681 C CA . ASP A 1 91 ? -7.362 4.937 -18.271 1.00 92.81 91 ASP A CA 1
ATOM 682 C C . ASP A 1 91 ? -8.021 3.929 -17.301 1.00 92.81 91 ASP A C 1
ATOM 684 O O . ASP A 1 91 ? -8.420 2.815 -17.640 1.00 92.81 91 ASP A O 1
ATOM 688 N N . GLY A 1 92 ? -8.041 4.307 -16.020 1.00 94.62 92 GLY A N 1
ATOM 689 C CA . GLY A 1 92 ? -8.433 3.445 -14.918 1.00 94.62 92 GLY A CA 1
ATOM 690 C C . GLY A 1 92 ? -9.931 3.492 -14.654 1.00 94.62 92 GLY A C 1
ATOM 691 O O . GLY A 1 92 ? -10.623 4.466 -14.956 1.00 94.62 92 GLY A O 1
ATOM 692 N N . LYS A 1 93 ? -10.433 2.448 -13.998 1.00 98.00 93 LYS A N 1
ATOM 693 C CA . LYS A 1 93 ? -11.778 2.446 -13.420 1.00 98.00 93 LYS A CA 1
ATOM 694 C C . LYS A 1 93 ? -11.714 3.004 -12.007 1.00 98.00 93 LYS A C 1
ATOM 696 O O . LYS A 1 93 ? -10.923 2.532 -11.188 1.00 98.00 93 LYS A O 1
ATOM 701 N N . PHE A 1 94 ? -12.583 3.968 -11.724 1.00 98.31 94 PHE A N 1
ATOM 702 C CA . PHE A 1 94 ? -12.714 4.568 -10.404 1.00 98.31 94 PHE A CA 1
ATOM 703 C C . PHE A 1 94 ? -14.047 4.179 -9.780 1.00 98.31 94 PHE A C 1
ATOM 705 O O . PHE A 1 94 ? -15.108 4.320 -10.391 1.00 98.31 94 PHE A O 1
ATOM 712 N N . THR A 1 95 ? -13.996 3.712 -8.542 1.00 98.56 95 THR A N 1
ATOM 713 C CA . THR A 1 95 ? -15.183 3.508 -7.712 1.00 98.56 95 THR A CA 1
ATOM 714 C C . THR A 1 95 ? -14.925 4.052 -6.317 1.00 98.56 95 THR A C 1
ATOM 716 O O . THR A 1 95 ? -13.801 4.393 -5.961 1.00 98.56 95 THR A O 1
ATOM 719 N N . THR A 1 96 ? -15.957 4.152 -5.503 1.00 98.56 96 THR A N 1
ATOM 720 C CA . THR A 1 96 ? -15.820 4.197 -4.048 1.00 98.56 96 THR A CA 1
ATOM 721 C C . THR A 1 96 ? -15.661 2.777 -3.491 1.00 98.56 96 THR A C 1
ATOM 723 O O . THR A 1 96 ? -15.864 1.793 -4.215 1.00 98.56 96 THR A O 1
ATOM 726 N N . ALA A 1 97 ? -15.283 2.643 -2.218 1.00 97.62 97 ALA A N 1
ATOM 727 C CA . ALA A 1 97 ? -15.085 1.339 -1.579 1.00 97.62 97 ALA A CA 1
ATOM 728 C C . ALA A 1 97 ? -16.382 0.521 -1.446 1.00 97.62 97 ALA A C 1
ATOM 730 O O . ALA A 1 97 ? -16.337 -0.708 -1.477 1.00 97.62 97 ALA A O 1
ATOM 731 N N . ASP A 1 98 ? -17.537 1.187 -1.367 1.00 96.69 98 ASP A N 1
ATOM 732 C CA . ASP A 1 98 ? -18.864 0.554 -1.407 1.00 96.69 98 ASP A CA 1
ATOM 733 C C . ASP A 1 98 ? -19.322 0.159 -2.830 1.00 96.69 98 ASP A C 1
ATOM 735 O O . ASP A 1 98 ? -20.342 -0.512 -2.995 1.00 96.69 98 ASP A O 1
ATOM 739 N N . GLY A 1 99 ? -18.548 0.523 -3.859 1.00 97.44 99 GLY A N 1
ATOM 740 C CA . GLY A 1 99 ? -18.764 0.129 -5.249 1.00 97.44 99 GLY A CA 1
ATOM 741 C C . GLY A 1 99 ? -19.491 1.149 -6.129 1.00 97.44 99 GLY A C 1
ATOM 742 O O . GLY A 1 99 ? -19.739 0.843 -7.299 1.00 97.44 99 GLY A O 1
ATOM 743 N N . ARG A 1 100 ? -19.815 2.357 -5.644 1.00 98.25 100 ARG A N 1
ATOM 744 C CA . ARG A 1 100 ? -20.370 3.413 -6.512 1.00 98.25 100 ARG A CA 1
ATOM 745 C C . ARG A 1 100 ? -19.327 3.843 -7.544 1.00 98.25 100 ARG A C 1
ATOM 747 O O . ARG A 1 100 ? -18.195 4.171 -7.201 1.00 98.25 100 ARG A O 1
ATOM 754 N N . GLN A 1 101 ? -19.706 3.866 -8.818 1.00 98.31 101 GLN A N 1
ATOM 755 C CA . GLN A 1 101 ? -18.814 4.325 -9.883 1.00 98.31 101 GLN A CA 1
ATOM 756 C C . GLN A 1 101 ? -18.522 5.824 -9.754 1.00 98.31 101 GLN A C 1
ATOM 758 O O . GLN A 1 101 ? -19.391 6.610 -9.370 1.00 98.31 101 GLN A O 1
ATOM 763 N N . LEU A 1 102 ? -17.287 6.200 -10.079 1.00 98.44 102 LEU A N 1
ATOM 764 C CA . LEU A 1 102 ? -16.810 7.575 -10.130 1.00 98.44 102 LEU A CA 1
ATOM 765 C C . LEU A 1 102 ? -16.308 7.880 -11.538 1.00 98.44 102 LEU A C 1
ATOM 767 O O . LEU A 1 102 ? -15.619 7.070 -12.159 1.00 98.44 102 LEU A O 1
ATOM 771 N N . THR A 1 103 ? -16.573 9.087 -12.015 1.00 97.94 103 THR A N 1
ATOM 772 C CA . THR A 1 103 ? -15.814 9.658 -13.129 1.00 97.94 103 THR A CA 1
ATOM 773 C C . THR A 1 103 ? -14.400 10.034 -12.670 1.00 97.94 103 THR A C 1
ATOM 775 O O . THR A 1 103 ? -14.159 10.290 -11.485 1.00 97.94 103 THR A O 1
ATOM 778 N N . ALA A 1 104 ? -13.452 10.143 -13.606 1.00 96.69 104 ALA A N 1
ATOM 779 C CA . ALA A 1 104 ? -12.092 10.593 -13.293 1.00 96.69 104 ALA A CA 1
ATOM 780 C C . ALA A 1 104 ? -12.069 11.991 -12.634 1.00 96.69 104 ALA A C 1
ATOM 782 O O . ALA A 1 104 ? -11.260 12.246 -11.738 1.00 96.69 104 ALA A O 1
ATOM 783 N N . ASN A 1 105 ? -12.992 12.879 -13.022 1.00 96.69 105 ASN A N 1
ATOM 784 C CA . ASN A 1 105 ? -13.128 14.217 -12.441 1.00 96.69 105 ASN A CA 1
ATOM 785 C C . ASN A 1 105 ? -13.617 14.170 -10.988 1.00 96.69 105 ASN A C 1
ATOM 787 O O . ASN A 1 105 ? -13.051 14.853 -10.135 1.00 96.69 105 ASN A O 1
ATOM 791 N N . GLU A 1 106 ? -14.621 13.345 -10.680 1.00 97.88 106 GLU A N 1
ATOM 792 C CA . GLU A 1 106 ? -15.101 13.162 -9.303 1.00 97.88 106 GLU A CA 1
ATOM 793 C C . GLU A 1 106 ? -14.037 12.519 -8.411 1.00 97.88 106 GLU A C 1
ATOM 795 O O . GLU A 1 106 ? -13.819 12.978 -7.289 1.00 97.88 106 GLU A O 1
ATOM 800 N N . ALA A 1 107 ? -13.346 11.487 -8.908 1.00 97.81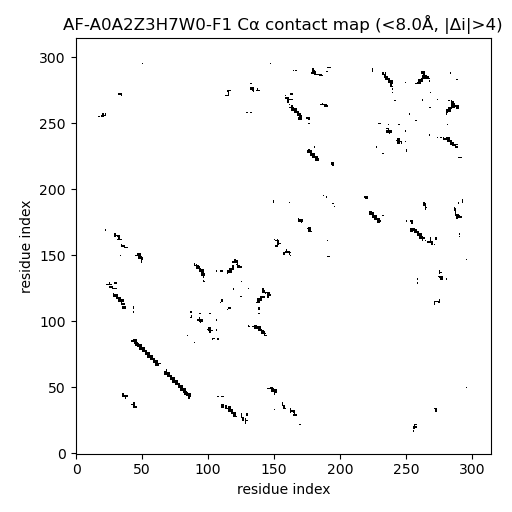 107 ALA A N 1
ATOM 801 C CA . ALA A 1 107 ? -12.236 10.860 -8.195 1.00 97.81 107 ALA A CA 1
ATOM 802 C C . ALA A 1 107 ? -11.132 11.886 -7.901 1.00 97.81 107 ALA A C 1
ATOM 804 O O . ALA A 1 107 ? -10.712 12.039 -6.754 1.00 97.81 107 ALA A O 1
ATOM 805 N N . THR A 1 108 ? -10.736 12.671 -8.907 1.00 97.31 108 THR A N 1
ATOM 806 C CA . THR A 1 108 ? -9.758 13.756 -8.754 1.00 97.31 108 THR A CA 1
ATOM 807 C C . THR A 1 108 ? -10.215 14.784 -7.720 1.00 97.31 108 THR A C 1
ATOM 809 O O . THR A 1 108 ? -9.429 15.169 -6.858 1.00 97.31 108 THR A O 1
ATOM 812 N N . ALA A 1 109 ? -11.479 15.216 -7.754 1.00 97.12 109 ALA A N 1
ATOM 813 C CA . ALA A 1 109 ? -12.022 16.173 -6.792 1.00 97.12 109 ALA A CA 1
ATOM 814 C C . ALA A 1 109 ? -11.990 15.637 -5.349 1.00 97.12 109 ALA A C 1
ATOM 816 O O . ALA A 1 109 ? -11.598 16.361 -4.434 1.00 97.12 109 ALA A O 1
ATOM 817 N N . ARG A 1 110 ? -12.324 14.357 -5.140 1.00 97.38 110 ARG A N 1
ATOM 818 C CA . ARG A 1 110 ? -12.236 13.705 -3.821 1.00 97.38 110 ARG A CA 1
ATOM 819 C C . ARG A 1 110 ? -10.802 13.656 -3.304 1.00 97.38 110 ARG A C 1
ATOM 821 O O . ARG A 1 110 ? -10.552 13.980 -2.146 1.00 97.38 110 ARG A O 1
ATOM 828 N N . VAL A 1 111 ? -9.850 13.313 -4.165 1.00 96.69 111 VAL A N 1
ATOM 829 C CA . VAL A 1 111 ? -8.430 13.282 -3.794 1.00 96.69 111 VAL A CA 1
ATOM 830 C C . VAL A 1 111 ? -7.902 14.685 -3.479 1.00 96.69 111 VAL A C 1
ATOM 832 O O . VAL A 1 111 ? -7.189 14.862 -2.496 1.00 96.69 111 VAL A O 1
ATOM 835 N N . LYS A 1 112 ? -8.324 15.718 -4.223 1.00 95.56 112 LYS A N 1
ATOM 836 C CA . LYS A 1 112 ? -8.035 17.126 -3.882 1.00 95.56 112 LYS A CA 1
ATOM 837 C C . LYS A 1 112 ? -8.560 17.513 -2.498 1.00 95.56 112 LYS A C 1
ATOM 839 O O . LYS A 1 112 ? -7.892 18.260 -1.790 1.00 95.56 112 LYS A O 1
ATOM 844 N N . ALA A 1 113 ? -9.717 16.981 -2.104 1.00 95.56 113 ALA A N 1
ATOM 845 C CA . ALA A 1 113 ? -10.286 17.153 -0.766 1.00 95.56 113 ALA A CA 1
ATOM 846 C C . ALA A 1 113 ? -9.578 16.310 0.320 1.00 95.56 113 ALA A C 1
ATOM 848 O O . ALA A 1 113 ? -9.948 16.367 1.492 1.00 95.56 113 ALA A O 1
ATOM 849 N N . GLY A 1 114 ? -8.539 15.552 -0.044 1.00 94.06 114 GLY A N 1
ATOM 850 C CA . GLY A 1 114 ? -7.722 14.765 0.875 1.00 94.06 114 GLY A CA 1
ATOM 851 C C . GLY A 1 114 ? -8.202 13.331 1.084 1.00 94.06 114 GLY A C 1
ATOM 852 O O . GLY A 1 114 ? -7.858 12.740 2.108 1.00 94.06 114 GLY A O 1
ATOM 853 N N . ALA A 1 115 ? -8.996 12.778 0.159 1.00 96.62 115 ALA A N 1
ATOM 854 C CA . ALA A 1 115 ? -9.338 11.360 0.173 1.00 96.62 115 ALA A CA 1
ATOM 855 C C . ALA A 1 115 ? -8.111 10.483 -0.128 1.00 96.62 115 ALA A C 1
ATOM 857 O O . ALA A 1 115 ? -7.334 10.765 -1.043 1.00 96.62 115 ALA A O 1
ATOM 858 N N . THR A 1 116 ? -7.979 9.383 0.610 1.00 97.38 116 THR A N 1
ATOM 859 C CA . THR A 1 116 ? -7.021 8.310 0.319 1.00 97.38 116 THR A CA 1
ATOM 860 C C . THR A 1 116 ? -7.479 7.521 -0.912 1.00 97.38 116 THR A C 1
ATOM 862 O O . THR A 1 116 ? -8.681 7.354 -1.141 1.00 97.38 116 THR A O 1
ATOM 865 N N . VAL A 1 117 ? -6.524 7.011 -1.694 1.00 97.88 117 VAL A N 1
ATOM 866 C CA . VAL A 1 117 ? -6.788 6.126 -2.835 1.00 97.88 117 VAL A CA 1
ATOM 867 C C . VAL A 1 117 ? -6.280 4.719 -2.526 1.00 97.88 117 VAL A C 1
ATOM 869 O O . VAL A 1 117 ? -5.133 4.548 -2.121 1.00 97.88 117 VAL A O 1
ATOM 872 N N . LEU A 1 118 ? -7.113 3.708 -2.758 1.00 97.94 118 LEU A N 1
ATOM 873 C CA . LEU A 1 118 ? -6.715 2.303 -2.797 1.00 97.94 118 LEU A CA 1
ATOM 874 C C . LEU A 1 118 ? -6.555 1.877 -4.253 1.00 97.94 118 LEU A C 1
ATOM 876 O O . LEU A 1 118 ? -7.535 1.769 -4.988 1.00 97.94 118 LEU A O 1
ATOM 880 N N . ALA A 1 119 ? -5.316 1.658 -4.677 1.00 97.38 119 ALA A N 1
ATOM 881 C CA . ALA A 1 119 ? -4.997 1.267 -6.042 1.00 97.38 119 ALA A CA 1
ATOM 882 C C . ALA A 1 119 ? -4.772 -0.243 -6.151 1.00 97.38 119 ALA A C 1
ATOM 884 O O . ALA A 1 119 ? -4.109 -0.847 -5.306 1.00 97.38 119 ALA A O 1
ATOM 885 N N . SER A 1 120 ? -5.293 -0.859 -7.210 1.00 96.19 120 SER A N 1
ATOM 886 C CA . SER A 1 120 ? -5.000 -2.258 -7.519 1.00 96.19 120 SER A CA 1
ATOM 887 C C . SER A 1 120 ? -3.495 -2.462 -7.723 1.00 96.19 120 SER A C 1
ATOM 889 O O . SER A 1 120 ? -2.828 -1.669 -8.390 1.00 96.19 120 SER A O 1
ATOM 891 N N . ALA A 1 121 ? -2.949 -3.527 -7.134 1.00 89.56 121 ALA A N 1
ATOM 892 C CA . ALA A 1 121 ? -1.529 -3.849 -7.240 1.00 89.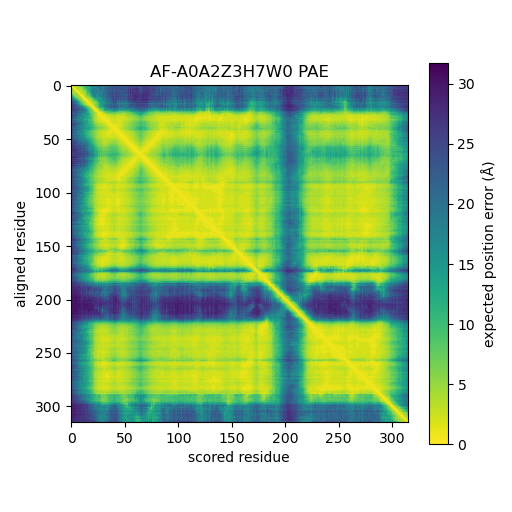56 121 ALA A CA 1
ATOM 893 C C . ALA A 1 121 ? -1.177 -4.625 -8.523 1.00 89.56 121 ALA A C 1
ATOM 895 O O . ALA A 1 121 ? 0.002 -4.707 -8.872 1.00 89.56 121 ALA A O 1
ATOM 896 N N . ASP A 1 122 ? -2.169 -5.200 -9.205 1.00 90.56 122 ASP A N 1
ATOM 897 C CA . ASP A 1 122 ? -2.010 -6.084 -10.366 1.00 90.56 122 ASP A CA 1
ATOM 898 C C . ASP A 1 122 ? -2.894 -5.703 -11.566 1.00 90.56 122 ASP A C 1
ATOM 900 O O . ASP A 1 122 ? -2.910 -6.431 -12.558 1.00 90.56 122 ASP A O 1
ATOM 904 N N . GLY A 1 123 ? -3.614 -4.580 -11.485 1.00 93.94 123 GLY A N 1
ATOM 905 C CA . GLY A 1 123 ? -4.556 -4.130 -12.514 1.00 93.94 123 GLY A CA 1
ATOM 906 C C . GLY A 1 123 ? -5.914 -4.838 -12.466 1.00 93.94 123 GLY A C 1
ATOM 907 O O . GLY A 1 123 ? -6.816 -4.487 -13.222 1.00 93.94 123 GLY A O 1
ATOM 908 N N . GLN A 1 124 ? -6.111 -5.801 -11.559 1.00 95.94 124 GLN A N 1
ATOM 909 C CA . GLN A 1 124 ? -7.379 -6.512 -11.399 1.00 95.94 124 GLN A CA 1
ATOM 910 C C . GLN A 1 124 ? -8.296 -5.823 -10.376 1.00 95.94 124 GLN A C 1
ATOM 912 O O . GLN A 1 124 ? -7.822 -5.059 -9.526 1.00 95.94 124 GLN A O 1
ATOM 917 N N . PRO A 1 125 ? -9.620 -6.073 -10.422 1.00 97.06 125 PRO A N 1
ATOM 918 C CA . PRO A 1 125 ? -10.538 -5.582 -9.402 1.00 97.06 125 PRO A CA 1
ATOM 919 C C . PRO A 1 125 ? -10.114 -6.010 -7.993 1.00 97.06 125 PRO A C 1
ATOM 921 O O . PRO A 1 125 ? -9.862 -7.186 -7.735 1.00 97.06 125 PRO A O 1
ATOM 924 N N . ILE A 1 126 ? -10.080 -5.052 -7.066 1.00 96.62 126 ILE A N 1
ATOM 925 C CA . ILE A 1 126 ? -9.760 -5.321 -5.662 1.00 96.62 126 ILE A CA 1
ATOM 926 C C . ILE A 1 126 ? -10.908 -6.127 -5.044 1.00 96.62 126 ILE A C 1
ATOM 928 O O . ILE A 1 126 ? -12.080 -5.762 -5.174 1.00 96.62 126 ILE A O 1
ATOM 932 N N . SER A 1 127 ? -10.583 -7.235 -4.373 1.00 95.81 127 SER A N 1
ATOM 933 C CA . SER A 1 127 ? -11.606 -8.084 -3.761 1.00 95.81 127 SER A CA 1
ATOM 934 C C . SER A 1 127 ? -12.369 -7.336 -2.663 1.00 95.81 127 SER A C 1
ATOM 936 O O . SER A 1 127 ? -11.805 -6.552 -1.897 1.00 95.81 127 SER A O 1
ATOM 938 N N . LYS A 1 128 ? -13.678 -7.605 -2.553 1.00 95.19 128 LYS A N 1
ATOM 939 C CA . LYS A 1 128 ? -14.548 -6.968 -1.546 1.00 95.19 128 LYS A CA 1
ATOM 940 C C . LYS A 1 128 ? -14.038 -7.161 -0.120 1.00 95.19 128 LYS A C 1
ATOM 942 O O . LYS A 1 128 ? -14.246 -6.291 0.713 1.00 95.19 128 LYS A O 1
ATOM 947 N N . ALA A 1 129 ? -13.366 -8.281 0.141 1.00 93.56 129 ALA A N 1
ATOM 948 C CA . ALA A 1 129 ? -12.766 -8.563 1.432 1.00 93.56 129 ALA A CA 1
ATOM 949 C C . ALA A 1 129 ? -11.720 -7.509 1.822 1.00 93.56 129 ALA A C 1
ATOM 951 O O . ALA A 1 129 ? -11.764 -7.039 2.945 1.00 93.56 129 ALA A O 1
ATOM 952 N N . TRP A 1 130 ? -10.860 -7.057 0.899 1.00 95.69 130 TRP A N 1
ATOM 953 C CA . TRP A 1 130 ? -9.937 -5.944 1.167 1.00 95.69 130 TRP A CA 1
ATOM 954 C C . TRP A 1 130 ? -10.667 -4.615 1.381 1.00 95.69 130 TRP A C 1
ATOM 956 O O . TRP A 1 130 ? -10.300 -3.824 2.246 1.00 95.69 130 TRP A O 1
ATOM 966 N N . LEU A 1 131 ? -11.722 -4.358 0.603 1.00 96.50 131 LEU A N 1
ATOM 967 C CA . LEU A 1 131 ? -12.468 -3.098 0.682 1.00 96.50 131 LEU A CA 1
ATOM 968 C C . LEU A 1 131 ? -13.274 -2.954 1.977 1.00 96.50 131 LEU A C 1
ATOM 970 O O . LEU A 1 131 ? -13.632 -1.837 2.331 1.00 96.50 131 LEU A O 1
ATOM 974 N N . GLN A 1 132 ? -13.506 -4.039 2.724 1.00 94.62 132 GLN A N 1
ATOM 975 C CA . GLN A 1 132 ? -14.178 -3.960 4.020 1.00 94.62 132 GLN A CA 1
ATOM 976 C C . GLN A 1 132 ? -13.430 -3.042 4.996 1.00 94.62 132 GLN A C 1
ATOM 978 O O . GLN A 1 132 ? -14.087 -2.314 5.725 1.00 94.62 132 GLN A O 1
ATOM 983 N N . SER A 1 133 ? -12.092 -2.997 4.993 1.00 94.88 133 SER A N 1
ATOM 984 C CA . SER A 1 133 ? -11.337 -2.122 5.907 1.00 94.88 133 SER A CA 1
ATOM 985 C C . SER A 1 133 ? -11.427 -0.642 5.549 1.00 94.88 133 SER A C 1
ATOM 987 O O . SER A 1 133 ? -11.027 0.205 6.347 1.00 94.88 133 SER A O 1
ATOM 989 N N . ALA A 1 134 ? -11.888 -0.325 4.341 1.00 97.31 134 ALA A N 1
ATOM 990 C CA . ALA A 1 134 ? -11.934 1.034 3.847 1.00 97.31 134 ALA A CA 1
ATOM 991 C C . ALA A 1 134 ? -13.207 1.751 4.316 1.00 97.31 134 ALA A C 1
ATOM 993 O O . ALA A 1 134 ? -14.280 1.156 4.424 1.00 97.31 134 ALA A O 1
ATOM 994 N N . HIS A 1 135 ? -13.098 3.054 4.555 1.00 97.12 135 HIS A N 1
ATOM 995 C CA . HIS A 1 135 ? -14.266 3.921 4.654 1.00 97.12 135 HIS A CA 1
ATOM 996 C C . HIS A 1 135 ? -15.062 3.877 3.328 1.00 97.12 135 HIS A C 1
ATOM 998 O O . HIS A 1 135 ? -14.437 3.846 2.263 1.00 97.12 135 HIS A O 1
ATOM 1004 N N . PRO A 1 136 ? -16.412 3.915 3.340 1.00 96.75 136 PRO A N 1
ATOM 1005 C CA . PRO A 1 136 ? -17.219 3.833 2.118 1.00 96.75 136 PRO A CA 1
ATOM 1006 C C . PRO A 1 136 ? -16.818 4.840 1.034 1.00 96.75 136 PRO A C 1
ATOM 1008 O O . PRO A 1 136 ? -16.764 4.489 -0.139 1.00 96.75 136 PRO A O 1
ATOM 1011 N N . ASP A 1 137 ? -16.461 6.067 1.424 1.00 96.00 137 ASP A N 1
ATOM 1012 C CA . ASP A 1 137 ? -16.085 7.145 0.498 1.00 96.00 137 ASP A CA 1
ATOM 1013 C C . ASP A 1 137 ? -14.668 7.067 -0.089 1.00 96.00 137 ASP A C 1
ATOM 1015 O O . ASP A 1 137 ? -14.330 7.880 -0.960 1.00 96.00 137 ASP A O 1
ATOM 1019 N N . THR A 1 138 ? -13.849 6.118 0.366 1.00 98.25 138 THR A N 1
ATOM 1020 C CA . THR A 1 138 ? -12.477 5.925 -0.116 1.00 98.25 138 THR A CA 1
ATOM 1021 C C . THR A 1 138 ? -12.471 5.676 -1.616 1.00 98.25 138 THR A C 1
ATOM 1023 O O . THR A 1 138 ? -13.256 4.877 -2.126 1.00 98.25 138 THR A O 1
ATOM 1026 N N . VAL A 1 139 ? -11.581 6.363 -2.334 1.00 98.44 139 VAL A N 1
ATOM 1027 C CA . VAL A 1 139 ? -11.453 6.204 -3.785 1.00 98.44 139 VAL A CA 1
ATOM 1028 C C . VAL A 1 139 ? -10.714 4.901 -4.062 1.00 98.44 139 VAL A C 1
ATOM 1030 O O . VAL A 1 139 ? -9.620 4.672 -3.559 1.00 98.44 139 VAL A O 1
ATOM 1033 N N . VAL A 1 140 ? -11.300 4.051 -4.886 1.00 98.50 140 VAL A N 1
ATOM 1034 C CA . VAL A 1 140 ? -10.717 2.807 -5.374 1.00 98.50 140 VAL A CA 1
ATOM 1035 C C . VAL A 1 140 ? -10.351 3.007 -6.835 1.00 98.50 140 VAL A C 1
ATOM 1037 O O . VAL A 1 140 ? -11.179 3.444 -7.634 1.00 98.50 140 VAL A O 1
ATOM 1040 N N . MET A 1 141 ? -9.108 2.693 -7.184 1.00 98.12 141 MET A N 1
ATOM 1041 C CA . MET A 1 141 ? -8.593 2.799 -8.543 1.00 98.12 141 MET A CA 1
ATOM 1042 C C . MET A 1 141 ? -8.124 1.434 -9.036 1.00 98.12 141 MET A C 1
ATOM 1044 O O . MET A 1 141 ? -7.241 0.812 -8.446 1.00 98.12 141 MET A O 1
ATOM 1048 N N . VAL A 1 142 ? -8.676 0.990 -10.158 1.00 97.88 142 VAL A N 1
ATOM 1049 C CA . VAL A 1 142 ? -8.204 -0.192 -10.881 1.00 97.88 142 VAL A CA 1
ATOM 1050 C C . VAL A 1 142 ? -7.610 0.289 -12.193 1.00 97.88 142 VAL A C 1
ATOM 1052 O O . VAL A 1 142 ? -8.338 0.766 -13.061 1.00 97.88 142 VAL A O 1
ATOM 1055 N N . ALA A 1 143 ? -6.290 0.208 -12.308 1.00 95.69 143 ALA A N 1
ATOM 1056 C CA . ALA A 1 143 ? -5.552 0.655 -13.478 1.00 95.69 143 ALA A CA 1
ATOM 1057 C C . ALA A 1 143 ? -4.363 -0.268 -13.734 1.00 95.69 143 ALA A C 1
ATOM 1059 O O . ALA A 1 143 ? -3.721 -0.748 -12.792 1.00 95.69 143 ALA A O 1
ATOM 1060 N N . ASP A 1 144 ? -4.048 -0.462 -15.008 1.00 90.19 144 ASP A N 1
ATOM 1061 C CA . ASP A 1 144 ? -2.810 -1.109 -15.414 1.00 90.19 144 ASP A CA 1
ATOM 1062 C C . ASP A 1 144 ? -1.611 -0.174 -15.191 1.00 90.19 144 ASP A C 1
ATOM 1064 O O . ASP A 1 144 ? -1.731 1.041 -15.028 1.00 90.19 144 ASP A O 1
ATOM 1068 N N . GLY A 1 145 ? -0.409 -0.749 -15.156 1.00 85.62 145 GLY A N 1
ATOM 1069 C CA . GLY A 1 145 ? 0.830 0.029 -15.056 1.00 85.62 145 GLY A CA 1
ATOM 1070 C C . GLY A 1 145 ? 1.220 0.480 -13.646 1.00 85.62 145 GLY A C 1
ATOM 1071 O O . GLY A 1 145 ? 2.261 1.109 -13.499 1.00 85.62 145 GLY A O 1
ATOM 1072 N N . LEU A 1 146 ? 0.457 0.123 -12.605 1.00 89.38 146 LEU A N 1
ATOM 1073 C CA . LEU A 1 146 ? 0.893 0.247 -11.200 1.00 89.38 146 LEU A CA 1
ATOM 1074 C C . LEU A 1 146 ? 1.473 -1.044 -10.611 1.00 89.38 146 LEU A C 1
ATOM 1076 O O . LEU A 1 146 ? 1.902 -1.089 -9.450 1.00 89.38 146 LEU A O 1
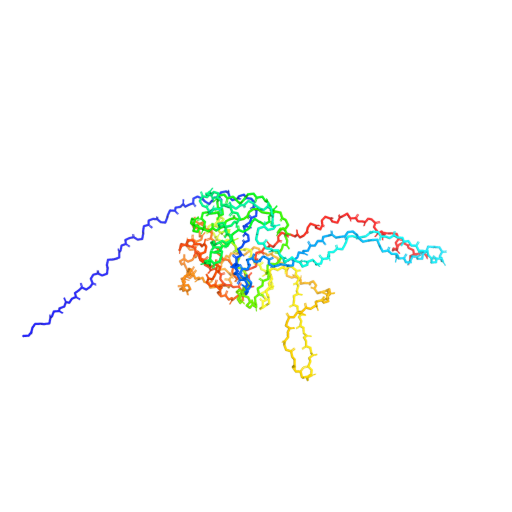ATOM 1080 N N . LYS A 1 147 ? 1.528 -2.102 -11.421 1.00 85.56 147 LYS A N 1
ATOM 1081 C CA . LYS A 1 147 ? 2.216 -3.334 -11.059 1.00 85.56 147 LYS A CA 1
ATOM 1082 C C . LYS A 1 147 ? 3.697 -3.021 -10.832 1.00 85.56 147 LYS A C 1
ATOM 1084 O O . LYS A 1 147 ? 4.348 -2.443 -11.692 1.00 85.56 147 LYS A O 1
ATOM 1089 N N . HIS A 1 148 ? 4.212 -3.391 -9.662 1.00 82.19 148 HIS A N 1
ATOM 1090 C CA . HIS A 1 148 ? 5.583 -3.082 -9.220 1.00 82.19 148 HIS A CA 1
ATOM 1091 C C . HIS A 1 148 ? 5.920 -1.582 -9.082 1.00 82.19 148 HIS A C 1
ATOM 1093 O O . HIS A 1 148 ? 7.095 -1.231 -9.038 1.00 82.19 148 HIS A O 1
ATOM 1099 N N . ALA A 1 149 ? 4.923 -0.694 -8.988 1.00 88.62 149 ALA A N 1
ATOM 1100 C CA . ALA A 1 149 ? 5.168 0.723 -8.728 1.00 88.62 149 ALA A CA 1
ATOM 1101 C C . ALA A 1 149 ? 5.631 0.970 -7.286 1.00 88.62 149 ALA A C 1
ATOM 1103 O O . ALA A 1 149 ? 4.912 0.646 -6.337 1.00 88.62 149 ALA A O 1
ATOM 1104 N N . GLN A 1 150 ? 6.786 1.609 -7.116 1.00 88.19 150 GLN A N 1
ATOM 1105 C CA . GLN A 1 150 ? 7.187 2.238 -5.859 1.00 88.19 150 GLN A CA 1
ATOM 1106 C C . GLN A 1 150 ? 6.658 3.654 -5.807 1.00 88.19 150 GLN A C 1
ATOM 1108 O O . GLN A 1 150 ? 7.154 4.534 -6.505 1.00 88.19 150 GLN A O 1
ATOM 1113 N N . ILE A 1 151 ? 5.661 3.880 -4.970 1.00 89.88 151 ILE A N 1
ATOM 1114 C CA . ILE A 1 151 ? 5.043 5.192 -4.824 1.00 89.88 151 ILE A CA 1
ATOM 1115 C C . ILE A 1 151 ? 6.023 6.138 -4.129 1.00 89.88 151 ILE A C 1
ATOM 1117 O O . ILE A 1 151 ? 6.588 5.792 -3.092 1.00 89.88 151 ILE A O 1
ATOM 1121 N N . GLN A 1 152 ? 6.222 7.324 -4.704 1.00 88.50 152 GLN A N 1
ATOM 1122 C CA . GLN A 1 152 ? 7.094 8.343 -4.130 1.00 88.50 152 GLN A CA 1
ATOM 1123 C C . GLN A 1 152 ? 6.481 8.939 -2.851 1.00 88.50 152 GLN A C 1
ATOM 1125 O O . GLN A 1 152 ? 5.269 9.124 -2.748 1.00 88.50 152 GLN A O 1
ATOM 1130 N N . TRP A 1 153 ? 7.341 9.263 -1.886 1.00 88.62 153 TRP A N 1
ATOM 1131 C CA . TRP A 1 153 ? 7.019 9.926 -0.619 1.00 88.62 153 TRP A CA 1
ATOM 1132 C C . TRP A 1 153 ? 8.213 10.796 -0.177 1.00 88.62 153 TRP A C 1
ATOM 1134 O O . TRP A 1 153 ? 9.282 10.737 -0.786 1.00 88.62 153 TRP A O 1
ATOM 1144 N N . GLY A 1 154 ? 8.048 11.598 0.876 1.00 84.38 154 GLY A N 1
ATOM 1145 C CA . GLY A 1 154 ? 9.142 12.299 1.564 1.00 84.38 154 GLY A CA 1
ATOM 1146 C C . GLY A 1 154 ? 9.403 13.748 1.141 1.00 84.38 154 GLY A C 1
ATOM 1147 O O . GLY A 1 154 ? 10.309 14.375 1.685 1.00 84.38 154 GLY A O 1
ATOM 1148 N N . SER A 1 155 ? 8.631 14.302 0.206 1.00 82.69 155 SER A N 1
ATOM 1149 C CA . SER A 1 155 ? 8.721 15.710 -0.202 1.00 82.69 155 SER A CA 1
ATOM 1150 C C . SER A 1 155 ? 7.329 16.292 -0.389 1.00 82.69 155 SER A C 1
ATOM 1152 O O . SER A 1 155 ? 6.456 15.594 -0.897 1.00 82.69 155 SER A O 1
ATOM 1154 N N . GLU A 1 156 ? 7.111 17.569 -0.066 1.00 80.56 156 GLU A N 1
ATOM 1155 C CA . GLU A 1 156 ? 5.841 18.217 -0.407 1.00 80.56 156 GLU A CA 1
ATOM 1156 C C . GLU A 1 156 ? 5.558 18.088 -1.919 1.00 80.56 156 GLU A C 1
ATOM 1158 O O . GLU A 1 156 ? 6.479 18.216 -2.730 1.00 80.56 156 GLU A O 1
ATOM 1163 N N . PRO A 1 157 ? 4.310 17.799 -2.330 1.00 86.12 157 PRO A N 1
ATOM 1164 C CA . PRO A 1 157 ? 3.090 17.730 -1.522 1.00 86.12 157 PRO A CA 1
ATOM 1165 C C . PRO A 1 157 ? 2.792 16.341 -0.908 1.00 86.12 157 PRO A C 1
ATOM 1167 O O . PRO A 1 157 ? 1.692 16.138 -0.391 1.00 86.12 157 PRO A O 1
ATOM 1170 N N . TYR A 1 158 ? 3.720 15.387 -0.991 1.00 87.94 158 TYR A N 1
ATOM 1171 C CA . TYR A 1 158 ? 3.561 14.009 -0.521 1.00 87.94 158 TYR A CA 1
ATOM 1172 C C . TYR A 1 158 ? 3.765 13.866 0.997 1.00 87.94 158 TYR A C 1
ATOM 1174 O O . TYR A 1 158 ? 4.384 14.724 1.630 1.00 87.94 158 TYR A O 1
ATOM 1182 N N . PRO A 1 159 ? 3.268 12.771 1.596 1.00 90.69 159 PRO A N 1
ATOM 1183 C CA . PRO A 1 159 ? 3.518 12.453 3.000 1.00 90.69 159 PRO A CA 1
ATOM 1184 C C . PRO A 1 159 ? 5.004 12.215 3.307 1.00 90.69 159 PRO A C 1
ATOM 1186 O O . PRO A 1 159 ? 5.772 11.827 2.429 1.00 90.69 159 PRO A O 1
ATOM 1189 N N . ASN A 1 160 ? 5.403 12.403 4.567 1.00 91.12 160 ASN A N 1
ATOM 1190 C CA . ASN A 1 160 ? 6.788 12.253 5.039 1.00 91.12 160 ASN A CA 1
ATOM 1191 C C . ASN A 1 160 ? 7.162 10.805 5.395 1.00 91.12 160 ASN A C 1
ATOM 1193 O O . ASN A 1 160 ? 8.334 10.475 5.620 1.00 91.12 160 ASN A O 1
ATOM 1197 N N . THR A 1 161 ? 6.154 9.947 5.476 1.00 91.62 161 THR A N 1
ATOM 1198 C CA . THR A 1 161 ? 6.266 8.520 5.724 1.00 91.62 161 THR A CA 1
ATOM 1199 C C . THR A 1 161 ? 5.913 7.726 4.462 1.00 91.62 161 THR A C 1
ATOM 1201 O O . THR A 1 161 ? 5.122 8.175 3.621 1.00 91.62 161 THR A O 1
ATOM 1204 N N . PRO A 1 162 ? 6.505 6.537 4.307 1.00 90.81 162 PRO A N 1
ATOM 1205 C CA . PRO A 1 162 ? 6.116 5.580 3.294 1.00 90.81 162 PRO A CA 1
ATOM 1206 C C . PRO A 1 162 ? 4.644 5.195 3.454 1.00 90.81 162 PRO A C 1
ATOM 1208 O O . PRO A 1 162 ? 4.134 5.167 4.578 1.00 90.81 162 PRO A O 1
ATOM 1211 N N . PRO A 1 163 ? 3.969 4.821 2.360 1.00 92.62 163 PRO A N 1
ATOM 1212 C CA . PRO A 1 163 ? 2.628 4.280 2.461 1.00 92.62 163 PRO A CA 1
ATOM 1213 C C . PRO A 1 163 ? 2.609 2.995 3.300 1.00 92.62 163 PRO A C 1
ATOM 1215 O O . PRO A 1 163 ? 3.427 2.102 3.051 1.00 92.62 163 PRO A O 1
ATOM 1218 N N . PRO A 1 164 ? 1.676 2.856 4.260 1.00 94.94 164 PRO A N 1
ATOM 1219 C CA . PRO A 1 164 ? 1.506 1.603 4.974 1.00 94.94 164 PRO A CA 1
ATOM 1220 C C . PRO A 1 164 ? 0.973 0.528 4.025 1.00 94.94 164 PRO A C 1
ATOM 1222 O O . PRO A 1 164 ? 0.301 0.816 3.030 1.00 94.94 164 PRO A O 1
ATOM 1225 N N . GLN A 1 165 ? 1.231 -0.730 4.358 1.00 93.06 165 GLN A N 1
ATOM 1226 C CA . GLN A 1 165 ? 0.707 -1.860 3.602 1.00 93.06 165 GLN A CA 1
ATOM 1227 C C . GLN A 1 165 ? -0.515 -2.448 4.300 1.00 93.06 165 GLN A C 1
ATOM 1229 O O . GLN A 1 165 ? -0.490 -2.700 5.503 1.00 93.06 165 GLN A O 1
ATOM 1234 N N . LEU A 1 166 ? -1.582 -2.699 3.543 1.00 94.12 166 LEU A N 1
ATOM 1235 C CA . LEU A 1 166 ? -2.732 -3.430 4.057 1.00 94.12 166 LEU A CA 1
ATOM 1236 C C . LEU A 1 166 ? -2.386 -4.922 4.139 1.00 94.12 166 LEU A C 1
ATOM 1238 O O . LEU A 1 166 ? -1.922 -5.513 3.165 1.00 94.12 166 LEU A O 1
ATOM 1242 N N . ALA A 1 167 ? -2.621 -5.533 5.295 1.00 93.00 167 ALA A N 1
ATOM 1243 C CA . ALA A 1 167 ? -2.408 -6.956 5.518 1.00 93.00 167 ALA A CA 1
ATOM 1244 C C . ALA A 1 167 ? -3.634 -7.580 6.174 1.00 93.00 167 ALA A C 1
ATOM 1246 O O . ALA A 1 167 ? -4.308 -6.949 6.985 1.00 93.00 167 ALA A O 1
ATOM 1247 N N . MET A 1 168 ? -3.884 -8.851 5.873 1.00 90.69 168 MET A N 1
ATOM 1248 C CA . MET A 1 168 ? -4.808 -9.666 6.649 1.00 90.69 168 MET A CA 1
ATOM 1249 C C . MET A 1 168 ? -3.998 -10.555 7.585 1.00 90.69 168 MET A C 1
ATOM 1251 O O . MET A 1 168 ? -3.213 -11.388 7.130 1.00 90.69 168 MET A O 1
ATOM 1255 N N . LEU A 1 169 ? -4.203 -10.386 8.888 1.00 90.62 169 LEU A N 1
ATOM 1256 C CA . LEU A 1 169 ? -3.613 -11.240 9.909 1.00 90.62 169 LEU A CA 1
ATOM 1257 C C . LEU A 1 169 ? -4.733 -12.039 10.574 1.00 90.62 169 LEU A C 1
ATOM 1259 O O . LEU A 1 169 ? -5.784 -11.507 10.925 1.00 90.62 169 LEU A O 1
ATOM 1263 N N . SER A 1 170 ? -4.516 -13.339 10.727 1.00 82.81 170 SER A N 1
ATOM 1264 C CA . SER A 1 170 ? -5.467 -14.229 11.387 1.00 82.81 170 SER A CA 1
ATOM 1265 C C . SER A 1 170 ? -4.734 -15.276 12.213 1.00 82.81 170 SER A C 1
ATOM 1267 O O . SER A 1 170 ? -3.558 -15.578 11.974 1.00 82.81 170 SER A O 1
ATOM 1269 N N . ALA A 1 171 ? -5.427 -15.814 13.216 1.00 85.06 171 ALA A N 1
ATOM 1270 C CA . ALA A 1 171 ? -4.942 -16.979 13.933 1.00 85.06 171 ALA A CA 1
ATOM 1271 C C . ALA A 1 171 ? -4.886 -18.185 12.987 1.00 85.06 171 ALA A C 1
ATOM 1273 O O . ALA A 1 171 ? -5.861 -18.506 12.309 1.00 85.06 171 ALA A O 1
ATOM 1274 N N . GLN A 1 172 ? -3.756 -18.888 12.972 1.00 78.88 172 GLN A N 1
ATOM 1275 C CA . GLN A 1 172 ? -3.686 -20.206 12.343 1.00 78.88 172 GLN A CA 1
ATOM 1276 C C . GLN A 1 172 ? -4.308 -21.270 13.262 1.00 78.88 172 GLN A C 1
ATOM 1278 O O . GLN A 1 172 ? -4.605 -20.998 14.423 1.00 78.88 172 GLN A O 1
ATOM 1283 N N . ASN A 1 173 ? -4.444 -22.512 12.781 1.00 66.06 173 ASN A N 1
ATOM 1284 C CA . ASN A 1 173 ? -5.071 -23.656 13.476 1.00 66.06 173 ASN A CA 1
ATOM 1285 C C . ASN A 1 173 ? -4.577 -23.931 14.919 1.00 66.06 173 ASN A C 1
ATOM 1287 O O . ASN A 1 173 ? -5.198 -24.702 15.642 1.00 66.06 173 ASN A O 1
ATOM 1291 N N . LYS A 1 174 ? -3.463 -23.320 15.346 1.00 67.88 174 LYS A N 1
ATOM 1292 C CA . LYS A 1 174 ? -2.900 -23.397 16.705 1.00 67.88 174 LYS A CA 1
ATOM 1293 C C . LYS A 1 174 ? -3.181 -22.152 17.572 1.00 67.88 174 LYS A C 1
ATOM 1295 O O . LYS A 1 174 ? -2.548 -21.981 18.606 1.00 67.88 174 LYS A O 1
ATOM 1300 N N . GLY A 1 175 ? -4.079 -21.260 17.147 1.00 73.19 175 GLY A N 1
ATOM 1301 C CA . GLY A 1 175 ? -4.542 -20.081 17.897 1.00 73.19 175 GLY A CA 1
ATOM 1302 C C . GLY A 1 175 ? -3.615 -18.857 17.876 1.00 73.19 175 GLY A C 1
ATOM 1303 O O . GLY A 1 175 ? -4.025 -17.780 18.298 1.00 73.19 175 GLY A O 1
ATOM 1304 N N . GLY A 1 176 ? -2.382 -18.989 17.378 1.00 86.38 176 GLY A N 1
ATOM 1305 C CA . GLY A 1 176 ? -1.431 -17.881 17.257 1.00 86.38 176 GLY A CA 1
ATOM 1306 C C . GLY A 1 176 ? -1.579 -17.106 15.947 1.00 86.38 176 GLY A C 1
ATOM 1307 O O . GLY A 1 176 ? -1.749 -17.705 14.883 1.00 86.38 176 GLY A O 1
ATOM 1308 N N . VAL A 1 177 ? -1.468 -15.776 16.021 1.00 91.62 177 VAL A N 1
ATOM 1309 C CA . VAL A 1 177 ? -1.362 -14.893 14.848 1.00 91.62 177 VAL A CA 1
ATOM 1310 C C . VAL A 1 177 ? 0.060 -14.971 14.305 1.00 91.62 177 VAL A C 1
ATOM 1312 O O . VAL A 1 177 ? 1.015 -14.772 15.056 1.00 91.62 177 VAL A O 1
ATOM 1315 N N . ILE A 1 178 ? 0.205 -15.255 13.013 1.00 91.19 178 ILE A N 1
ATOM 1316 C CA . ILE A 1 178 ? 1.502 -15.308 12.329 1.00 91.19 178 ILE A CA 1
ATOM 1317 C C . ILE A 1 178 ? 1.678 -14.045 11.490 1.00 91.19 178 ILE A C 1
ATOM 1319 O O . ILE A 1 178 ? 0.773 -13.669 10.748 1.00 91.19 178 ILE A O 1
ATOM 1323 N N . ALA A 1 179 ? 2.847 -13.417 11.583 1.00 91.50 179 ALA A N 1
ATOM 1324 C CA . ALA A 1 179 ? 3.242 -12.296 10.740 1.00 91.50 179 ALA A CA 1
ATOM 1325 C C . ALA A 1 179 ? 4.421 -12.692 9.847 1.00 91.50 179 ALA A C 1
ATOM 1327 O O . ALA A 1 179 ? 5.302 -13.453 10.259 1.00 91.50 179 ALA A O 1
ATOM 1328 N N . GLN A 1 180 ? 4.433 -12.163 8.623 1.00 87.31 180 GLN A N 1
ATOM 1329 C CA . GLN A 1 180 ? 5.628 -12.183 7.787 1.00 87.31 180 GLN A CA 1
ATOM 1330 C C . GLN A 1 180 ? 6.559 -11.076 8.267 1.00 87.31 180 GLN A C 1
ATOM 1332 O O . GLN A 1 180 ? 6.133 -9.932 8.425 1.00 87.31 180 GLN A O 1
ATOM 1337 N N . VAL A 1 181 ? 7.807 -11.438 8.535 1.00 86.44 181 VAL A N 1
ATOM 1338 C CA . VAL A 1 181 ? 8.833 -10.517 9.013 1.00 86.44 181 VAL A CA 1
ATOM 1339 C C . VAL A 1 181 ? 10.131 -10.712 8.254 1.00 86.44 181 VAL A C 1
ATOM 1341 O O . VAL A 1 181 ? 10.399 -11.787 7.719 1.00 86.44 181 VAL A O 1
ATOM 1344 N N . THR A 1 182 ? 10.971 -9.687 8.243 1.00 82.94 182 THR A N 1
ATOM 1345 C CA . THR A 1 182 ? 12.343 -9.792 7.738 1.00 82.94 182 THR A CA 1
ATOM 1346 C C . THR A 1 182 ? 13.279 -10.365 8.809 1.00 82.94 182 THR A C 1
ATOM 1348 O O . THR A 1 182 ? 13.153 -10.061 9.997 1.00 82.94 182 THR A O 1
ATOM 1351 N N . THR A 1 183 ? 14.254 -11.191 8.415 1.00 81.31 183 THR A N 1
ATOM 1352 C CA . THR A 1 183 ? 15.329 -11.657 9.316 1.00 81.31 183 THR A CA 1
ATOM 1353 C C . THR A 1 183 ? 16.298 -10.551 9.723 1.00 81.31 183 THR A C 1
ATOM 1355 O O . THR A 1 183 ? 17.063 -10.736 10.667 1.00 81.31 183 THR A O 1
ATOM 1358 N N . GLN A 1 184 ? 16.294 -9.423 9.015 1.00 77.56 184 GLN A N 1
ATOM 1359 C CA . GLN A 1 184 ? 17.138 -8.270 9.301 1.00 77.56 184 GLN A CA 1
ATOM 1360 C C . GLN A 1 184 ? 16.234 -7.062 9.526 1.00 77.56 184 GLN A C 1
ATOM 1362 O O . GLN A 1 184 ? 15.697 -6.507 8.571 1.00 77.56 184 GLN A O 1
ATOM 1367 N N . ALA A 1 185 ? 16.048 -6.683 10.793 1.00 66.19 185 ALA A N 1
ATOM 1368 C CA . ALA A 1 185 ? 15.372 -5.442 11.142 1.00 66.19 185 ALA A CA 1
ATOM 1369 C C . ALA A 1 185 ? 16.222 -4.281 10.635 1.00 66.19 185 ALA A C 1
ATOM 1371 O O . ALA A 1 185 ? 17.391 -4.148 11.003 1.00 66.19 185 ALA A O 1
ATOM 1372 N N . THR A 1 186 ? 15.654 -3.444 9.790 1.00 59.16 186 THR A N 1
ATOM 1373 C CA . THR A 1 186 ? 16.397 -2.354 9.172 1.00 59.16 186 THR A CA 1
ATOM 1374 C C . THR A 1 186 ? 15.737 -1.038 9.522 1.00 59.16 186 THR A C 1
ATOM 1376 O O . THR A 1 186 ? 14.536 -0.859 9.363 1.00 59.16 186 THR A O 1
ATOM 1379 N N . GLY A 1 187 ? 16.537 -0.081 9.993 1.00 54.50 187 GLY A N 1
ATOM 1380 C C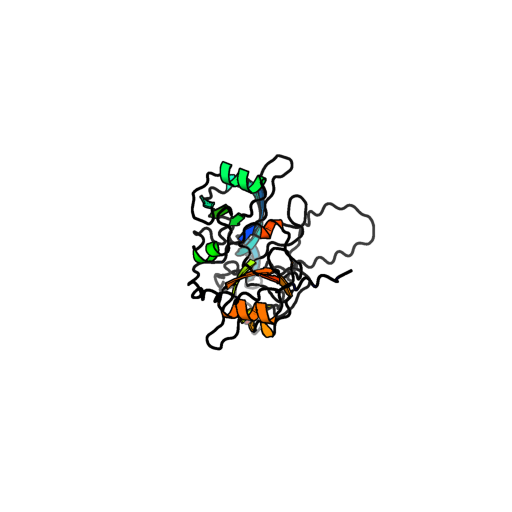A . GLY A 1 187 ? 16.089 1.308 10.158 1.00 54.50 187 GLY A CA 1
ATOM 1381 C C . GLY A 1 187 ? 15.896 2.045 8.825 1.00 54.50 187 GLY A C 1
ATOM 1382 O O . GLY A 1 187 ? 15.573 3.226 8.819 1.00 54.50 187 GLY A O 1
ATOM 1383 N N . GLN A 1 188 ? 16.138 1.357 7.707 1.00 53.97 188 GLN A N 1
ATOM 1384 C CA . GLN A 1 188 ? 15.927 1.802 6.335 1.00 53.97 188 GLN A CA 1
ATOM 1385 C C . GLN A 1 188 ? 14.807 0.941 5.744 1.00 53.97 188 GLN A C 1
ATOM 1387 O O . GLN A 1 188 ? 14.754 -0.267 5.970 1.00 53.97 188 GLN A O 1
ATOM 1392 N N . THR A 1 189 ? 13.889 1.578 5.039 1.00 51.03 189 THR A N 1
ATOM 1393 C CA . THR A 1 189 ? 12.610 1.058 4.563 1.00 51.03 189 THR A CA 1
ATOM 1394 C C . THR A 1 189 ? 12.751 -0.073 3.532 1.00 51.03 189 THR A C 1
ATOM 1396 O O . THR A 1 189 ? 13.241 0.166 2.435 1.00 51.03 189 THR A O 1
ATOM 1399 N N . TYR A 1 190 ? 12.253 -1.283 3.824 1.00 50.09 190 TYR A N 1
ATOM 1400 C CA . TYR A 1 190 ? 12.193 -2.425 2.878 1.00 50.09 190 TYR A CA 1
ATOM 1401 C C . TYR A 1 190 ? 10.852 -2.490 2.134 1.00 50.09 190 TYR A C 1
ATOM 1403 O O . TYR A 1 190 ? 10.278 -3.558 1.934 1.00 50.09 190 TYR A O 1
ATOM 1411 N N . TYR A 1 191 ? 10.318 -1.343 1.714 1.00 48.41 191 TYR A N 1
ATOM 1412 C CA . TYR A 1 191 ? 9.129 -1.350 0.851 1.00 48.41 191 TYR A CA 1
ATOM 1413 C C . TYR A 1 191 ? 9.450 -1.620 -0.614 1.00 48.41 191 TYR A C 1
ATOM 1415 O O . TYR A 1 191 ? 8.547 -1.591 -1.446 1.00 48.41 191 TYR A O 1
ATOM 1423 N N . ASP A 1 192 ? 10.703 -1.948 -0.917 1.00 45.84 192 ASP A N 1
ATOM 1424 C CA . ASP A 1 192 ? 11.058 -2.671 -2.118 1.00 45.84 192 ASP A CA 1
ATOM 1425 C C . ASP A 1 192 ? 12.401 -3.368 -1.956 1.00 45.84 192 ASP A C 1
ATOM 1427 O O . ASP A 1 192 ? 13.241 -2.947 -1.166 1.00 45.84 192 ASP A O 1
ATOM 1431 N N . ASN A 1 193 ? 12.605 -4.451 -2.690 1.00 38.16 193 ASN A N 1
ATOM 1432 C CA . ASN A 1 193 ? 13.765 -5.340 -2.579 1.00 38.16 193 ASN A CA 1
ATOM 1433 C C . ASN A 1 193 ? 15.078 -4.726 -3.111 1.00 38.16 193 ASN A C 1
ATOM 1435 O O . ASN A 1 193 ? 15.934 -5.429 -3.646 1.00 38.16 193 ASN A O 1
ATOM 1439 N N . ILE A 1 194 ? 15.256 -3.413 -2.991 1.00 43.09 194 ILE A N 1
ATOM 1440 C CA . ILE A 1 194 ? 16.456 -2.708 -3.420 1.00 43.09 194 ILE A CA 1
ATOM 1441 C C . ILE A 1 194 ? 16.926 -1.867 -2.246 1.00 43.09 194 ILE A C 1
ATOM 1443 O O . ILE A 1 194 ? 16.288 -0.894 -1.852 1.00 43.09 194 ILE A O 1
ATOM 1447 N N . GLN A 1 195 ? 18.052 -2.281 -1.668 1.00 38.66 195 GLN A N 1
ATOM 1448 C CA . GLN A 1 195 ? 18.727 -1.520 -0.632 1.00 38.66 195 GLN A CA 1
ATOM 1449 C C . GLN A 1 195 ? 19.039 -0.109 -1.146 1.00 38.66 195 GLN A C 1
ATOM 1451 O O . GLN A 1 195 ? 19.847 0.086 -2.059 1.00 38.66 195 GLN A O 1
ATOM 1456 N N . PHE A 1 196 ? 18.421 0.884 -0.513 1.00 37.97 196 PHE A N 1
ATOM 1457 C CA . PHE A 1 196 ? 18.835 2.276 -0.587 1.00 37.97 196 PHE A CA 1
ATOM 1458 C C . PHE A 1 196 ? 19.848 2.540 0.531 1.00 37.97 196 PHE A C 1
ATOM 1460 O O . PHE A 1 196 ? 19.520 3.105 1.567 1.00 37.97 196 PHE A O 1
ATOM 1467 N N . GLU A 1 197 ? 21.101 2.126 0.335 1.00 36.78 197 GLU A N 1
ATOM 1468 C CA . GLU A 1 197 ? 22.212 2.597 1.168 1.00 36.78 197 GLU A CA 1
ATOM 1469 C C . GLU A 1 197 ? 23.055 3.612 0.392 1.00 36.78 197 GLU A C 1
ATOM 1471 O O . GLU A 1 197 ? 24.028 3.287 -0.285 1.00 36.78 197 GLU A O 1
ATOM 1476 N N . GLY A 1 198 ? 22.680 4.886 0.506 1.00 30.14 198 GLY A N 1
ATOM 1477 C CA . GLY A 1 198 ? 23.543 5.997 0.131 1.00 30.14 198 GLY A CA 1
ATOM 1478 C C . GLY A 1 198 ? 24.448 6.384 1.298 1.00 30.14 198 GLY A C 1
ATOM 1479 O O . GLY A 1 198 ? 24.065 7.210 2.123 1.00 30.14 198 GLY A O 1
ATOM 1480 N N . ARG A 1 199 ? 25.678 5.859 1.366 1.00 30.61 199 ARG A N 1
ATOM 1481 C CA . ARG A 1 199 ? 26.742 6.538 2.125 1.00 30.61 199 ARG A CA 1
ATOM 1482 C C . ARG A 1 199 ? 27.327 7.648 1.259 1.00 30.61 199 ARG A C 1
ATOM 1484 O O . ARG A 1 199 ? 28.267 7.436 0.500 1.00 30.61 199 ARG A O 1
ATOM 1491 N N . VAL A 1 200 ? 26.777 8.851 1.399 1.00 30.98 200 VAL A N 1
ATOM 1492 C CA . VAL A 1 200 ? 27.406 10.069 0.879 1.00 30.98 200 VAL A CA 1
ATOM 1493 C C . VAL A 1 200 ? 28.530 10.462 1.835 1.00 30.98 200 VAL A C 1
ATOM 1495 O O . VAL A 1 200 ? 28.303 11.109 2.853 1.00 30.98 200 VAL A O 1
ATOM 1498 N N . ASN A 1 201 ? 29.767 10.097 1.505 1.00 32.22 201 ASN A N 1
ATOM 1499 C CA . ASN A 1 201 ? 30.918 10.822 2.032 1.00 32.22 201 ASN A CA 1
ATOM 1500 C C . ASN A 1 201 ? 31.013 12.146 1.261 1.00 32.22 201 ASN A C 1
ATOM 1502 O O . ASN A 1 201 ? 31.468 12.164 0.119 1.00 32.22 201 ASN A O 1
ATOM 1506 N N . ARG A 1 202 ? 30.594 13.265 1.864 1.00 32.75 202 ARG A N 1
ATOM 1507 C CA . ARG A 1 202 ? 30.938 14.601 1.356 1.00 32.75 202 ARG A CA 1
ATOM 1508 C C . ARG A 1 202 ? 31.503 15.487 2.458 1.00 32.75 202 ARG A C 1
ATOM 1510 O O . ARG A 1 202 ? 30.787 15.998 3.312 1.00 32.75 202 ARG A O 1
ATOM 1517 N N . ARG A 1 203 ? 32.815 15.722 2.362 1.00 31.80 203 ARG A N 1
ATOM 1518 C CA . ARG A 1 203 ? 33.441 16.963 2.820 1.00 31.80 203 ARG A CA 1
ATOM 1519 C C . ARG A 1 203 ? 32.947 18.097 1.919 1.00 31.80 203 ARG A C 1
ATOM 1521 O O . ARG A 1 203 ? 33.236 18.083 0.730 1.00 31.80 203 ARG A O 1
ATOM 1528 N N . GLY A 1 204 ? 32.287 19.081 2.522 1.00 34.50 204 GLY A N 1
ATOM 1529 C CA . GLY A 1 204 ? 32.280 20.460 2.040 1.00 34.50 204 GLY A CA 1
ATOM 1530 C C . GLY A 1 204 ? 31.181 20.852 1.049 1.00 34.50 204 GLY A C 1
ATOM 1531 O O . GLY A 1 204 ? 31.239 20.518 -0.126 1.00 34.50 204 GLY A O 1
ATOM 1532 N N . ILE A 1 205 ? 30.307 21.727 1.552 1.00 29.30 205 ILE A N 1
ATOM 1533 C CA . ILE A 1 205 ? 29.493 22.731 0.847 1.00 29.30 205 ILE A CA 1
ATOM 1534 C C . ILE A 1 205 ? 28.159 22.238 0.255 1.00 29.30 205 ILE A C 1
ATOM 1536 O O . ILE A 1 205 ? 28.066 21.324 -0.560 1.00 29.30 205 ILE A O 1
ATOM 1540 N N . ALA A 1 206 ? 27.109 22.890 0.754 1.00 33.22 206 ALA A N 1
ATOM 1541 C CA . ALA A 1 206 ? 25.697 22.618 0.575 1.00 33.22 206 ALA A CA 1
ATOM 1542 C C . ALA A 1 206 ? 25.139 23.120 -0.764 1.00 33.22 206 ALA A C 1
ATOM 1544 O O . ALA A 1 206 ? 25.387 24.256 -1.151 1.00 33.22 206 ALA A O 1
ATOM 1545 N N . GLN A 1 207 ? 24.266 22.315 -1.369 1.00 27.97 207 GLN A N 1
ATOM 1546 C CA . GLN A 1 207 ? 22.959 22.770 -1.846 1.00 27.97 207 GLN A CA 1
ATOM 1547 C C . GLN A 1 207 ? 22.040 21.551 -1.985 1.00 27.97 207 GLN A C 1
ATOM 1549 O O . GLN A 1 207 ? 22.364 20.577 -2.661 1.00 27.97 207 GLN A O 1
ATOM 1554 N N . TRP A 1 208 ? 20.929 21.594 -1.252 1.00 30.23 208 TRP A N 1
ATOM 1555 C CA . TRP A 1 208 ? 19.867 20.599 -1.252 1.00 30.23 208 TRP A CA 1
ATOM 1556 C C . TRP A 1 208 ? 18.952 20.820 -2.463 1.00 30.23 208 TRP A C 1
ATOM 1558 O O . TRP A 1 208 ? 18.260 21.830 -2.536 1.00 30.23 208 TRP A O 1
ATOM 1568 N N . ALA A 1 209 ? 18.936 19.850 -3.371 1.00 27.50 209 ALA A N 1
ATOM 1569 C CA . ALA A 1 209 ? 17.824 19.525 -4.259 1.00 27.50 209 ALA A CA 1
ATOM 1570 C C . ALA A 1 209 ? 17.886 18.002 -4.428 1.00 27.50 209 ALA A C 1
ATOM 1572 O O . ALA A 1 209 ? 18.776 17.474 -5.094 1.00 27.50 209 ALA A O 1
ATOM 1573 N N . GLY A 1 210 ? 17.054 17.291 -3.668 1.00 29.02 210 GLY A N 1
ATOM 1574 C CA . GLY A 1 210 ? 17.079 15.836 -3.550 1.00 29.02 210 GLY A CA 1
ATOM 1575 C C . GLY A 1 210 ? 16.481 15.131 -4.763 1.00 29.02 210 GLY A C 1
ATOM 1576 O O . GLY A 1 210 ? 15.477 14.452 -4.613 1.00 29.02 210 GLY A O 1
ATOM 1577 N N . ASP A 1 211 ? 17.118 15.252 -5.926 1.00 29.62 211 ASP A N 1
ATOM 1578 C CA . ASP A 1 211 ? 16.931 14.340 -7.058 1.00 29.62 211 ASP A CA 1
ATOM 1579 C C . ASP A 1 211 ? 18.080 13.328 -7.038 1.00 29.62 211 ASP A C 1
ATOM 1581 O O . ASP A 1 211 ? 19.110 13.466 -7.704 1.00 29.62 211 ASP A O 1
ATOM 1585 N N . GLY A 1 212 ? 17.942 12.323 -6.172 1.00 28.78 212 GLY A N 1
ATOM 1586 C CA . GLY A 1 212 ? 18.907 11.240 -6.033 1.00 28.78 212 GLY A CA 1
ATOM 1587 C C . GLY A 1 212 ? 18.927 10.352 -7.275 1.00 28.78 212 GLY A C 1
ATOM 1588 O O . GLY A 1 212 ? 18.220 9.350 -7.335 1.00 28.78 212 GLY A O 1
ATOM 1589 N N . ILE A 1 213 ? 19.764 10.691 -8.255 1.00 29.72 213 ILE A N 1
ATOM 1590 C CA . ILE A 1 213 ? 20.137 9.785 -9.346 1.00 29.72 213 ILE A CA 1
ATOM 1591 C C . ILE A 1 213 ? 20.987 8.653 -8.745 1.00 29.72 213 ILE A C 1
ATOM 1593 O O . ILE A 1 213 ? 22.115 8.865 -8.295 1.00 29.72 213 ILE A O 1
ATOM 1597 N N . TYR A 1 214 ? 20.399 7.456 -8.698 1.00 35.91 214 TYR A N 1
ATOM 1598 C CA . TYR A 1 214 ? 20.939 6.239 -8.088 1.00 35.91 214 TYR A CA 1
ATOM 1599 C C . TYR A 1 214 ? 21.805 5.433 -9.069 1.00 35.91 214 TYR A C 1
ATOM 1601 O O . TYR A 1 214 ? 21.423 5.215 -10.219 1.00 35.91 214 TYR A O 1
ATOM 1609 N N . TYR A 1 215 ? 22.945 4.938 -8.578 1.00 30.75 215 TYR A N 1
ATOM 1610 C CA . TYR A 1 215 ? 23.767 3.912 -9.225 1.00 30.75 215 TYR A CA 1
ATOM 1611 C C . TYR A 1 215 ? 23.451 2.542 -8.597 1.00 30.75 215 TYR A C 1
ATOM 1613 O O . TYR A 1 215 ? 23.502 2.434 -7.371 1.00 30.75 215 TYR A O 1
ATOM 1621 N N . PRO A 1 216 ? 23.178 1.486 -9.387 1.00 35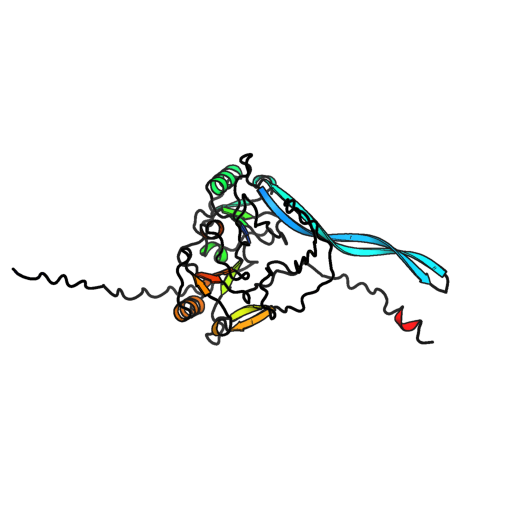.56 216 PRO A N 1
ATOM 1622 C CA . PRO A 1 216 ? 22.937 0.145 -8.864 1.00 35.56 216 PRO A CA 1
ATOM 1623 C C . PRO A 1 216 ? 24.242 -0.467 -8.338 1.00 35.56 216 PRO A C 1
ATOM 1625 O O . PRO A 1 216 ? 25.032 -1.044 -9.084 1.00 35.56 216 PRO A O 1
ATOM 1628 N N . GLY A 1 217 ? 24.479 -0.331 -7.035 1.00 35.19 217 GLY A N 1
ATOM 1629 C CA . GLY A 1 217 ? 25.433 -1.166 -6.314 1.00 35.19 217 GLY A CA 1
ATOM 1630 C C . GLY A 1 217 ? 24.788 -2.514 -5.995 1.00 35.19 217 GLY A C 1
ATOM 1631 O O . GLY A 1 217 ? 23.706 -2.550 -5.416 1.00 35.19 217 GLY A O 1
ATOM 1632 N N . ASN A 1 218 ? 25.447 -3.615 -6.365 1.00 37.56 218 ASN A N 1
ATOM 1633 C CA . ASN A 1 218 ? 25.043 -5.009 -6.112 1.00 37.56 218 ASN A CA 1
ATOM 1634 C C . ASN A 1 218 ? 25.094 -5.389 -4.619 1.00 37.56 218 ASN A C 1
ATOM 1636 O O . ASN A 1 218 ? 25.784 -6.326 -4.225 1.00 37.56 218 ASN A O 1
ATOM 1640 N N . SER A 1 219 ? 24.379 -4.664 -3.771 1.00 39.81 219 SER A N 1
ATOM 1641 C CA . SER A 1 219 ? 24.199 -5.041 -2.380 1.00 39.81 219 SER A CA 1
ATOM 1642 C C . SER A 1 219 ? 22.879 -5.797 -2.269 1.00 39.81 219 SER A C 1
ATOM 1644 O O . SER A 1 219 ? 21.804 -5.225 -2.091 1.00 39.81 219 SER A O 1
ATOM 1646 N N . THR A 1 220 ? 22.937 -7.109 -2.497 1.00 47.97 220 THR A N 1
ATOM 1647 C CA . THR A 1 220 ? 21.808 -7.992 -2.207 1.00 47.97 220 THR A CA 1
ATOM 1648 C C . THR A 1 220 ? 21.714 -8.118 -0.697 1.00 47.97 220 THR A C 1
ATOM 1650 O O . THR A 1 220 ? 22.591 -8.712 -0.072 1.00 47.97 220 THR A O 1
ATOM 1653 N N . SER A 1 221 ? 20.668 -7.553 -0.102 1.00 58.84 221 SER A N 1
ATOM 1654 C CA . SER A 1 221 ? 20.334 -7.886 1.277 1.00 58.84 221 SER A CA 1
ATOM 1655 C C . SER A 1 221 ? 20.108 -9.394 1.379 1.00 58.84 221 SER A C 1
ATOM 1657 O O . SER A 1 221 ? 19.277 -9.935 0.652 1.00 58.84 221 SER A O 1
ATOM 1659 N N . ASP A 1 222 ? 20.793 -10.064 2.305 1.00 67.81 222 ASP A N 1
ATOM 1660 C CA . ASP A 1 222 ? 20.485 -11.451 2.684 1.00 67.81 222 ASP A CA 1
ATOM 1661 C C . ASP A 1 222 ? 19.211 -11.544 3.552 1.00 67.81 222 ASP A C 1
ATOM 1663 O O . ASP A 1 222 ? 18.921 -12.594 4.137 1.00 67.81 222 ASP A O 1
ATOM 1667 N N . ALA A 1 223 ? 18.450 -10.449 3.680 1.00 69.69 223 ALA A N 1
ATOM 1668 C CA . ALA A 1 223 ? 17.163 -10.430 4.353 1.00 69.69 223 ALA A CA 1
ATOM 1669 C C . ALA A 1 223 ? 16.214 -11.463 3.732 1.00 69.69 223 ALA A C 1
ATOM 1671 O O . ALA A 1 223 ? 15.864 -11.412 2.553 1.00 69.69 223 ALA A O 1
ATOM 1672 N N . LYS A 1 224 ? 15.771 -12.409 4.559 1.00 80.31 224 LYS A N 1
ATOM 1673 C CA . LYS A 1 224 ? 14.759 -13.398 4.198 1.00 80.31 224 LYS A CA 1
ATOM 1674 C C . LYS A 1 224 ? 13.445 -13.009 4.847 1.00 80.31 224 LYS A C 1
ATOM 1676 O O . LYS A 1 224 ? 13.421 -12.604 6.008 1.00 80.31 224 LYS A O 1
ATOM 1681 N N . VAL A 1 225 ? 12.353 -13.194 4.115 1.00 82.62 225 VAL A N 1
ATOM 1682 C CA . VAL A 1 225 ? 11.016 -13.150 4.704 1.00 82.62 225 VAL A CA 1
ATOM 1683 C C . VAL A 1 225 ? 10.778 -14.478 5.416 1.00 82.62 225 VAL A C 1
ATOM 1685 O O . VAL A 1 225 ? 10.864 -15.543 4.805 1.00 82.62 225 VAL A O 1
ATOM 1688 N N . VAL A 1 226 ? 10.523 -14.415 6.718 1.00 87.19 226 VAL A N 1
ATOM 1689 C CA . VAL A 1 226 ? 10.222 -15.566 7.570 1.00 87.19 226 VAL A CA 1
ATOM 1690 C C . VAL A 1 226 ? 8.903 -15.338 8.293 1.00 87.19 226 VAL A C 1
ATOM 1692 O O . VAL A 1 226 ? 8.527 -14.213 8.607 1.00 87.19 226 VAL A O 1
ATOM 1695 N N . SER A 1 227 ? 8.193 -16.421 8.580 1.00 90.00 227 SER A N 1
ATOM 1696 C CA . SER A 1 227 ? 6.959 -16.372 9.358 1.00 90.00 227 SER A CA 1
ATOM 1697 C C . SER A 1 227 ? 7.275 -16.527 10.844 1.00 90.00 227 SER A C 1
ATOM 1699 O O . SER A 1 227 ? 7.878 -17.526 11.235 1.00 90.00 227 SER A O 1
ATOM 1701 N N . LYS A 1 228 ? 6.859 -15.565 11.675 1.00 92.12 228 LYS A N 1
ATOM 1702 C CA . LYS A 1 228 ? 6.998 -15.630 13.140 1.00 92.12 228 LYS A CA 1
ATOM 1703 C C . LYS A 1 228 ? 5.642 -15.460 13.828 1.00 92.12 228 LYS A C 1
ATOM 1705 O O . LYS A 1 228 ? 4.782 -14.743 13.304 1.00 92.12 228 LYS A O 1
ATOM 1710 N N . PRO A 1 229 ? 5.436 -16.054 15.016 1.00 94.62 229 PRO A N 1
ATOM 1711 C CA . PRO A 1 229 ? 4.339 -15.656 15.887 1.00 94.62 229 PRO A CA 1
ATOM 1712 C C . PRO A 1 229 ? 4.413 -14.154 16.160 1.00 94.62 229 PRO A C 1
ATOM 1714 O O . PRO A 1 229 ? 5.444 -13.653 16.597 1.00 94.62 229 PRO A O 1
ATOM 1717 N N . LEU A 1 230 ? 3.320 -13.423 15.948 1.00 94.81 230 LEU A N 1
ATOM 1718 C CA . LEU A 1 230 ? 3.278 -11.974 16.170 1.00 94.81 230 LEU A CA 1
ATOM 1719 C C . LEU A 1 230 ? 3.627 -11.620 17.631 1.00 94.81 230 LEU A C 1
ATOM 1721 O O . LEU A 1 230 ? 4.225 -10.585 17.907 1.00 94.81 230 LEU A O 1
ATOM 1725 N N . ALA A 1 231 ? 3.340 -12.513 18.582 1.00 95.44 231 ALA A N 1
ATOM 1726 C CA . ALA A 1 231 ? 3.748 -12.382 19.983 1.00 95.44 231 ALA A CA 1
ATOM 1727 C C . ALA A 1 231 ? 5.279 -12.353 20.203 1.00 95.44 231 ALA A C 1
ATOM 1729 O O . ALA A 1 231 ? 5.720 -11.862 21.237 1.00 95.44 231 ALA A O 1
ATOM 1730 N N . GLU A 1 232 ? 6.077 -12.814 19.240 1.00 95.38 232 GLU A N 1
ATOM 1731 C CA . GLU A 1 232 ? 7.548 -12.800 19.275 1.00 95.38 232 GLU A CA 1
ATOM 1732 C C . GLU A 1 232 ? 8.154 -11.642 18.465 1.00 95.38 232 GLU A C 1
ATOM 1734 O O . GLU A 1 232 ? 9.349 -11.371 18.563 1.00 95.38 232 GLU A O 1
ATOM 1739 N N . VAL A 1 233 ? 7.344 -10.936 17.672 1.00 94.44 233 VAL A N 1
ATOM 1740 C CA . VAL A 1 233 ? 7.788 -9.807 16.841 1.00 94.44 233 VAL A CA 1
ATOM 1741 C C . VAL A 1 233 ? 7.814 -8.524 17.668 1.00 94.44 233 VAL A C 1
ATOM 1743 O O . VAL A 1 233 ? 6.921 -8.285 18.482 1.00 94.44 233 VAL A O 1
ATOM 1746 N N . LYS A 1 234 ? 8.811 -7.660 17.480 1.00 94.94 234 LYS A N 1
ATOM 1747 C CA . LYS A 1 234 ? 8.814 -6.328 18.101 1.00 94.94 234 LYS A CA 1
ATOM 1748 C C . LYS A 1 234 ? 7.947 -5.371 17.283 1.00 94.94 234 LYS A C 1
ATOM 1750 O O . LYS A 1 234 ? 8.287 -5.060 16.146 1.00 94.94 234 LYS A O 1
ATOM 1755 N N . PHE A 1 235 ? 6.833 -4.928 17.861 1.00 96.12 235 PHE A N 1
ATOM 1756 C CA . PHE A 1 235 ? 5.942 -3.942 17.255 1.00 96.12 235 PHE A CA 1
ATOM 1757 C C . PHE A 1 235 ? 5.171 -3.160 18.322 1.00 96.12 235 PHE A C 1
ATOM 1759 O O . PHE A 1 235 ? 4.962 -3.645 19.438 1.00 96.12 235 PHE A O 1
ATOM 1766 N N . GLU A 1 236 ? 4.712 -1.979 17.934 1.00 98.00 236 GLU A N 1
ATOM 1767 C CA . GLU A 1 236 ? 3.709 -1.177 18.625 1.00 98.00 236 GLU A CA 1
ATOM 1768 C C . GLU A 1 236 ? 2.423 -1.177 17.794 1.00 98.00 236 GLU A C 1
ATOM 1770 O O . GLU A 1 236 ? 2.457 -1.345 16.573 1.00 98.00 236 GLU A O 1
ATOM 1775 N N . ALA A 1 237 ? 1.274 -1.046 18.451 1.00 98.12 237 ALA A N 1
ATOM 1776 C CA . ALA A 1 237 ? -0.019 -1.028 17.783 1.00 98.12 237 ALA A CA 1
ATOM 1777 C C . ALA A 1 237 ? -0.782 0.232 18.159 1.00 98.12 237 ALA A C 1
ATOM 1779 O O . ALA A 1 237 ? -0.868 0.576 19.337 1.00 98.12 237 ALA A O 1
ATOM 1780 N N . TYR A 1 238 ? -1.368 0.880 17.164 1.00 98.50 238 TYR A N 1
ATOM 1781 C CA . TYR A 1 238 ? -2.137 2.102 17.329 1.00 98.50 238 TYR A CA 1
ATOM 1782 C C . TYR A 1 238 ? -3.521 1.949 16.709 1.00 98.50 238 TYR A C 1
ATOM 1784 O O . TYR A 1 238 ? -3.707 1.167 15.774 1.00 98.50 238 TYR A O 1
ATOM 1792 N N . ASP A 1 239 ? -4.492 2.700 17.215 1.00 97.75 239 ASP A N 1
ATOM 1793 C CA . ASP A 1 239 ? -5.700 2.994 16.447 1.00 97.75 239 ASP A CA 1
ATOM 1794 C C . ASP A 1 239 ? -5.414 4.065 15.372 1.00 97.75 239 ASP A C 1
ATOM 1796 O O . ASP A 1 239 ? -4.315 4.626 15.296 1.00 97.75 239 ASP A O 1
ATOM 1800 N N . LEU A 1 240 ? -6.402 4.370 14.526 1.00 96.69 240 LEU A N 1
ATOM 1801 C CA . LEU A 1 240 ? -6.245 5.379 13.468 1.00 96.69 240 LEU A CA 1
ATOM 1802 C C . LEU A 1 240 ? -6.040 6.812 13.993 1.00 96.69 240 LEU A C 1
ATOM 1804 O O . LEU A 1 240 ? -5.613 7.679 13.231 1.00 96.69 240 LEU A O 1
ATOM 1808 N N . ASN A 1 241 ? -6.301 7.062 15.280 1.00 96.69 241 ASN A N 1
ATOM 1809 C CA . ASN A 1 241 ? -6.065 8.351 15.933 1.00 96.69 241 ASN A CA 1
ATOM 1810 C C . ASN A 1 241 ? -4.654 8.450 16.538 1.00 96.69 241 ASN A C 1
ATOM 1812 O O . ASN A 1 241 ? -4.320 9.462 17.155 1.00 96.69 241 ASN A O 1
ATOM 1816 N N . GLY A 1 242 ? -3.823 7.411 16.392 1.00 96.94 242 GLY A N 1
ATOM 1817 C CA . GLY A 1 242 ? -2.482 7.367 16.974 1.00 96.94 242 GLY A CA 1
ATOM 1818 C C . GLY A 1 242 ? -2.466 7.032 18.462 1.00 96.94 242 GLY A C 1
ATOM 1819 O O . GLY A 1 242 ? -1.436 7.202 19.115 1.00 96.94 242 GLY A O 1
ATOM 1820 N N . LYS A 1 243 ? -3.573 6.540 19.029 1.00 98.12 243 LYS A N 1
ATOM 1821 C CA . LYS A 1 243 ? -3.597 6.073 20.415 1.00 98.12 243 LYS A CA 1
ATOM 1822 C C . LYS A 1 243 ? -3.038 4.660 20.488 1.00 98.12 243 LYS A C 1
ATOM 1824 O O . LYS A 1 243 ? -3.473 3.769 19.763 1.00 98.12 243 LYS A O 1
ATOM 1829 N N . LEU A 1 244 ? -2.106 4.449 21.413 1.00 98.06 244 LEU A N 1
ATOM 1830 C CA . LEU A 1 244 ? -1.508 3.142 21.658 1.00 98.06 244 LEU A CA 1
ATOM 1831 C C . LEU A 1 244 ? -2.568 2.137 22.143 1.00 98.06 244 LEU A C 1
ATOM 1833 O O . LEU A 1 244 ? -3.278 2.379 23.123 1.00 98.06 244 LEU A O 1
ATOM 1837 N N . VAL A 1 245 ? -2.629 0.986 21.480 1.00 98.19 245 VAL A N 1
ATOM 1838 C CA . VAL A 1 245 ? -3.448 -0.170 21.848 1.00 98.19 245 VAL A CA 1
ATOM 1839 C C . VAL A 1 245 ? -2.545 -1.203 22.512 1.00 98.19 245 VAL A C 1
ATOM 1841 O O . VAL A 1 245 ? -1.450 -1.502 22.035 1.00 98.19 245 VAL A O 1
ATOM 1844 N N . SER A 1 246 ? -2.987 -1.770 23.636 1.00 98.00 246 SER A N 1
ATOM 1845 C CA . SER A 1 246 ? -2.162 -2.740 24.360 1.00 98.00 246 SER A CA 1
ATOM 1846 C C . SER A 1 246 ? -1.860 -3.973 23.501 1.00 98.00 246 SER A C 1
ATOM 1848 O O . SER A 1 246 ? -2.684 -4.420 22.695 1.00 98.00 246 SER A O 1
ATOM 1850 N N . ARG A 1 247 ? -0.686 -4.580 23.703 1.00 96.50 247 ARG A N 1
ATOM 1851 C CA . ARG A 1 247 ? -0.283 -5.787 22.966 1.00 96.50 247 ARG A CA 1
ATOM 1852 C C . ARG A 1 247 ? -1.275 -6.939 23.150 1.00 96.50 247 ARG A C 1
ATOM 1854 O O . ARG A 1 247 ? -1.619 -7.604 22.178 1.00 96.50 247 ARG A O 1
ATOM 1861 N N . ASN A 1 248 ? -1.763 -7.153 24.373 1.00 96.19 248 ASN A N 1
ATOM 1862 C CA . ASN A 1 248 ? -2.730 -8.213 24.678 1.00 96.19 248 ASN A CA 1
ATOM 1863 C C . ASN A 1 248 ? -4.058 -8.003 23.945 1.00 96.19 248 ASN A C 1
ATOM 1865 O O . ASN A 1 248 ? -4.608 -8.944 23.375 1.00 96.19 248 ASN A O 1
ATOM 1869 N N . GLU A 1 249 ? -4.560 -6.769 23.931 1.00 95.81 249 GLU A N 1
ATOM 1870 C CA . GLU A 1 249 ? -5.771 -6.425 23.192 1.00 95.81 249 GLU A CA 1
ATOM 1871 C C . GLU A 1 249 ? -5.573 -6.577 21.683 1.00 95.81 249 GLU A C 1
ATOM 1873 O O . GLU A 1 249 ? -6.416 -7.171 21.015 1.00 95.81 249 GLU A O 1
ATOM 1878 N N . THR A 1 250 ? -4.433 -6.122 21.162 1.00 95.62 250 THR A N 1
ATOM 1879 C CA . THR A 1 250 ? -4.066 -6.271 19.749 1.00 95.62 250 THR A CA 1
ATOM 1880 C C . THR A 1 250 ? -4.048 -7.738 19.336 1.00 95.62 250 THR A C 1
ATOM 1882 O O . THR A 1 250 ? -4.741 -8.122 18.400 1.00 95.62 250 THR A O 1
ATOM 1885 N N . LEU A 1 251 ? -3.325 -8.592 20.069 1.00 94.56 251 LEU A N 1
ATOM 1886 C CA . LEU A 1 251 ? -3.267 -10.028 19.785 1.00 94.56 251 LEU A CA 1
ATOM 1887 C C . LEU A 1 251 ? -4.652 -10.679 19.866 1.00 94.56 251 LEU A C 1
ATOM 1889 O O . LEU A 1 251 ? -4.972 -11.513 19.024 1.00 94.56 251 LEU A O 1
ATOM 1893 N N . LYS A 1 252 ? -5.493 -10.275 20.826 1.00 92.75 252 LYS A N 1
ATOM 1894 C CA . LYS A 1 252 ? -6.873 -10.765 20.944 1.00 92.75 252 LYS A CA 1
ATOM 1895 C C . LYS A 1 252 ? -7.730 -10.371 19.736 1.00 92.75 252 LYS A C 1
ATOM 1897 O O . LYS A 1 252 ? -8.444 -11.223 19.215 1.00 92.75 252 LYS A O 1
ATOM 1902 N N . ARG A 1 253 ? -7.657 -9.111 19.289 1.00 92.12 253 ARG A N 1
ATOM 1903 C CA . ARG A 1 253 ? -8.380 -8.618 18.103 1.00 92.12 253 ARG A CA 1
ATOM 1904 C C . ARG A 1 253 ? -7.919 -9.351 16.840 1.00 92.12 253 ARG A C 1
ATOM 1906 O O . ARG A 1 253 ? -8.745 -9.864 16.102 1.00 92.12 253 ARG A O 1
ATOM 1913 N N . LEU A 1 254 ? -6.610 -9.497 16.641 1.00 91.81 254 LEU A N 1
ATOM 1914 C CA . LEU A 1 254 ? -6.053 -10.174 15.462 1.00 91.81 254 LEU A CA 1
ATOM 1915 C C . LEU A 1 254 ? -6.268 -11.691 15.470 1.00 91.81 254 LEU A C 1
ATOM 1917 O O . LEU A 1 254 ? -6.401 -12.300 14.410 1.00 91.81 254 LEU A O 1
ATOM 1921 N N . ALA A 1 255 ? -6.349 -12.315 16.646 1.00 90.44 255 ALA A N 1
ATOM 1922 C CA . ALA A 1 255 ? -6.706 -13.726 16.758 1.00 90.44 255 ALA A CA 1
ATOM 1923 C C . ALA A 1 255 ? -8.156 -13.998 16.327 1.00 90.44 255 ALA A C 1
ATOM 1925 O O . ALA A 1 255 ? -8.448 -15.096 15.857 1.00 90.44 255 ALA A O 1
ATOM 1926 N N . ALA A 1 256 ? -9.048 -13.006 16.438 1.00 87.38 256 ALA A N 1
ATOM 1927 C CA . ALA A 1 256 ? -10.397 -13.083 15.877 1.00 87.38 256 ALA A CA 1
ATOM 1928 C C . ALA A 1 256 ? -10.416 -12.975 14.338 1.00 87.38 256 ALA A C 1
ATOM 1930 O O . ALA A 1 256 ? -11.441 -13.269 13.732 1.00 87.38 256 ALA A O 1
ATOM 1931 N N . GLY A 1 257 ? -9.280 -12.627 13.723 1.00 85.12 257 GLY A N 1
ATOM 1932 C CA . GLY A 1 257 ? -9.170 -12.283 12.312 1.00 85.12 257 GLY A CA 1
ATOM 1933 C C . GLY A 1 257 ? -9.404 -10.792 12.095 1.00 85.12 257 GLY A C 1
ATOM 1934 O O . GLY A 1 257 ? -10.270 -10.188 12.720 1.00 85.12 257 GLY A O 1
ATOM 1935 N N . GLY A 1 258 ? -8.610 -10.180 11.221 1.00 86.06 2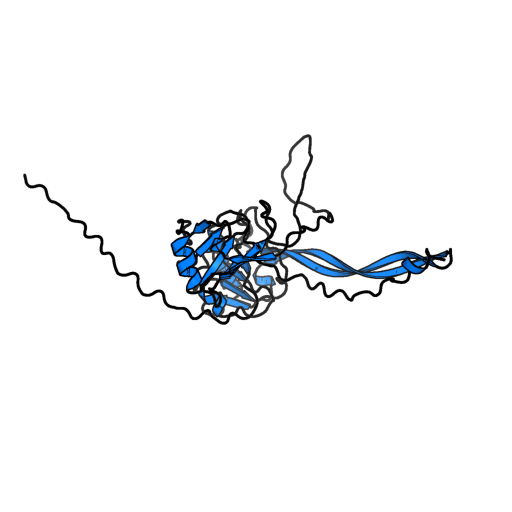58 GLY A N 1
ATOM 1936 C CA . GLY A 1 258 ? -8.811 -8.781 10.872 1.00 86.06 258 GLY A CA 1
ATOM 1937 C C . GLY A 1 258 ? -7.792 -8.257 9.876 1.00 86.06 258 GLY A C 1
ATOM 1938 O O . GLY A 1 258 ? -6.731 -8.848 9.648 1.00 86.06 258 GLY A O 1
ATOM 1939 N N . MET A 1 259 ? -8.134 -7.121 9.279 1.00 93.25 259 MET A N 1
ATOM 1940 C CA . MET A 1 259 ? -7.204 -6.342 8.474 1.00 93.25 259 MET A CA 1
ATOM 1941 C C . MET A 1 259 ? -6.464 -5.330 9.339 1.00 93.25 259 MET A C 1
ATOM 1943 O O . MET A 1 259 ? -7.016 -4.769 10.285 1.00 93.25 259 MET A O 1
ATOM 1947 N N . VAL A 1 260 ? -5.204 -5.101 8.995 1.00 95.88 260 VAL A N 1
ATOM 1948 C CA . VAL A 1 260 ? -4.325 -4.137 9.653 1.00 95.88 260 VAL A CA 1
ATOM 1949 C C . VAL A 1 260 ? -3.551 -3.339 8.626 1.00 95.88 260 VAL A C 1
ATOM 1951 O O . VAL A 1 260 ? -3.265 -3.823 7.530 1.00 95.88 260 VAL A O 1
ATOM 1954 N N . LEU A 1 261 ? -3.155 -2.136 9.017 1.00 96.69 261 LEU A N 1
ATOM 1955 C CA . LEU A 1 261 ? -2.120 -1.381 8.330 1.00 96.69 261 LEU A CA 1
ATOM 1956 C C . LEU A 1 261 ? -0.770 -1.720 8.949 1.00 96.69 261 LEU A C 1
ATOM 1958 O O . LEU A 1 261 ? -0.625 -1.707 10.166 1.00 96.69 261 LEU A O 1
ATOM 1962 N N . VAL A 1 262 ? 0.215 -2.027 8.117 1.00 95.25 262 VAL A N 1
ATOM 1963 C CA . VAL A 1 262 ? 1.569 -2.376 8.544 1.00 95.25 262 VAL A CA 1
ATOM 1964 C C . VAL A 1 262 ? 2.533 -1.280 8.114 1.00 95.25 262 VAL A C 1
ATOM 1966 O O . VAL A 1 262 ? 2.630 -0.962 6.928 1.00 95.25 262 VAL A O 1
ATOM 1969 N N . ALA A 1 263 ? 3.246 -0.729 9.093 1.00 93.81 263 ALA A N 1
ATOM 1970 C CA . ALA A 1 263 ? 4.308 0.248 8.934 1.00 93.81 263 ALA A CA 1
ATOM 1971 C C . ALA A 1 263 ? 5.659 -0.356 9.371 1.00 93.81 263 ALA A C 1
ATOM 1973 O O . ALA A 1 263 ? 6.035 -0.348 10.546 1.00 93.81 263 ALA A O 1
ATOM 1974 N N . GLY A 1 264 ? 6.390 -0.899 8.401 1.00 89.62 264 GLY A N 1
ATOM 1975 C CA . GLY A 1 264 ? 7.691 -1.548 8.554 1.00 89.62 264 GLY A CA 1
ATOM 1976 C C . GLY A 1 264 ? 8.878 -0.612 8.801 1.00 89.62 264 GLY A C 1
ATOM 1977 O O . GLY A 1 264 ? 10.004 -1.080 8.905 1.00 89.62 264 GLY A O 1
ATOM 1978 N N . ASP A 1 265 ? 8.676 0.704 8.869 1.00 86.56 265 ASP A N 1
ATOM 1979 C CA . ASP A 1 265 ? 9.745 1.698 9.048 1.00 86.56 265 ASP A CA 1
ATOM 1980 C C . ASP A 1 265 ? 9.811 2.271 10.468 1.00 86.56 265 ASP A C 1
ATOM 1982 O O . ASP A 1 265 ? 10.502 3.258 10.719 1.00 86.56 265 ASP A O 1
ATOM 1986 N N . ASN A 1 266 ? 9.096 1.637 11.403 1.00 90.81 266 ASN A N 1
ATOM 1987 C CA . ASN A 1 266 ? 9.025 2.028 12.809 1.00 90.81 266 ASN A CA 1
ATOM 1988 C C . ASN A 1 266 ? 8.516 3.468 13.034 1.00 90.81 266 ASN A C 1
ATOM 1990 O O . ASN A 1 266 ? 8.844 4.096 14.042 1.00 90.81 266 ASN A O 1
ATOM 1994 N N . ARG A 1 267 ? 7.729 4.007 12.095 1.00 93.44 267 ARG A N 1
ATOM 1995 C CA . ARG A 1 267 ? 7.055 5.302 12.223 1.00 93.44 267 ARG A CA 1
ATOM 1996 C C . ARG A 1 267 ? 5.556 5.125 12.030 1.00 93.44 267 ARG A C 1
ATOM 1998 O O . ARG A 1 267 ? 5.112 4.296 11.242 1.00 93.44 267 ARG A O 1
ATOM 2005 N N . MET A 1 268 ? 4.773 5.922 12.752 1.00 96.38 268 MET A N 1
ATOM 2006 C CA . MET A 1 268 ? 3.336 6.001 12.511 1.00 96.38 268 MET A CA 1
ATOM 2007 C C . MET A 1 268 ? 3.106 6.620 11.123 1.00 96.38 268 MET A C 1
ATOM 2009 O O . MET A 1 268 ? 3.662 7.692 10.869 1.00 96.38 268 MET A O 1
ATOM 2013 N N . PRO A 1 269 ? 2.318 5.990 10.233 1.00 96.19 269 PRO A N 1
ATOM 2014 C CA . PRO A 1 269 ? 1.987 6.572 8.943 1.00 96.19 269 PRO A CA 1
ATOM 2015 C C . PRO A 1 269 ? 1.333 7.942 9.095 1.00 96.19 269 PRO A C 1
ATOM 2017 O O . PRO A 1 269 ? 0.547 8.177 10.015 1.00 96.19 269 PRO A O 1
ATOM 2020 N N . ASP A 1 270 ? 1.610 8.834 8.149 1.00 96.31 270 ASP A N 1
ATOM 2021 C CA . ASP A 1 270 ? 0.954 10.135 8.093 1.00 96.31 270 ASP A CA 1
ATOM 2022 C C . ASP A 1 270 ? -0.569 9.975 8.024 1.00 96.31 270 ASP A C 1
ATOM 2024 O O . ASP A 1 270 ? -1.100 9.124 7.303 1.00 96.31 270 ASP A O 1
ATOM 2028 N N . ALA A 1 271 ? -1.286 10.878 8.697 1.00 96.38 271 ALA A N 1
ATOM 2029 C CA . ALA A 1 271 ? -2.746 10.853 8.778 1.00 96.38 271 ALA A CA 1
ATOM 2030 C C . ALA A 1 271 ? -3.440 10.815 7.401 1.00 96.38 271 ALA A C 1
ATOM 2032 O O . ALA A 1 271 ? -4.542 10.288 7.277 1.00 96.38 271 ALA A O 1
ATOM 2033 N N . ALA A 1 272 ? -2.801 11.337 6.348 1.00 95.62 272 ALA A N 1
ATOM 2034 C CA . ALA A 1 272 ? -3.327 11.301 4.984 1.00 95.62 272 ALA A CA 1
ATOM 2035 C C . ALA A 1 272 ? -3.531 9.871 4.441 1.00 95.62 272 ALA A C 1
ATOM 2037 O O . ALA A 1 272 ? -4.452 9.647 3.654 1.00 95.62 272 ALA A O 1
ATOM 2038 N N . TYR A 1 273 ? -2.724 8.897 4.877 1.00 96.62 273 TYR A N 1
ATOM 2039 C CA . TYR A 1 273 ? -2.936 7.488 4.534 1.00 96.62 273 TYR A CA 1
ATOM 2040 C C . TYR A 1 273 ? -4.096 6.869 5.319 1.00 96.62 273 TYR A C 1
ATOM 2042 O O . TYR A 1 273 ? -4.768 5.979 4.812 1.00 96.62 273 TYR A O 1
ATOM 2050 N N . LEU A 1 274 ? -4.335 7.333 6.548 1.00 97.56 274 LEU A N 1
ATOM 2051 C CA . LEU A 1 274 ? -5.253 6.696 7.497 1.00 97.56 274 LEU A CA 1
ATOM 2052 C C . LEU A 1 274 ? -6.723 7.077 7.268 1.00 97.56 274 LEU A C 1
ATOM 2054 O O . LEU A 1 274 ? -7.612 6.290 7.578 1.00 97.56 274 LEU A O 1
ATOM 2058 N N . LYS A 1 275 ? -6.986 8.248 6.670 1.00 96.44 275 LYS A N 1
ATOM 2059 C CA . LYS A 1 275 ? -8.345 8.769 6.402 1.00 96.44 275 LYS A CA 1
ATOM 2060 C C . LYS A 1 275 ? -9.239 7.827 5.591 1.00 96.44 275 LYS A C 1
ATOM 2062 O O . LYS A 1 275 ? -10.457 7.922 5.683 1.00 96.44 275 LYS A O 1
ATOM 2067 N N . GLY A 1 276 ? -8.648 6.959 4.772 1.00 96.44 276 GLY A N 1
ATOM 2068 C CA . GLY A 1 276 ? -9.375 6.015 3.929 1.00 96.44 276 GLY A CA 1
ATOM 2069 C C . GLY A 1 276 ? -9.867 4.753 4.634 1.00 96.44 276 GLY A C 1
ATOM 2070 O O . GLY A 1 276 ? -10.451 3.899 3.967 1.00 96.44 276 GLY A O 1
ATOM 2071 N N . PHE A 1 277 ? -9.620 4.589 5.934 1.00 97.88 277 PHE A N 1
ATOM 2072 C CA . PHE A 1 277 ? -9.891 3.352 6.665 1.00 97.88 277 PHE A CA 1
ATOM 2073 C C . PHE A 1 277 ? -10.943 3.540 7.757 1.00 97.88 277 PHE A C 1
ATOM 2075 O O . PHE A 1 277 ? -11.180 4.646 8.239 1.00 97.88 277 PHE A O 1
ATOM 2082 N N . ARG A 1 278 ? -11.602 2.442 8.129 1.00 96.56 278 ARG A N 1
ATOM 2083 C CA . ARG A 1 278 ? -12.560 2.413 9.238 1.00 96.56 278 ARG A CA 1
ATOM 2084 C C . ARG A 1 278 ? -11.843 2.480 10.589 1.00 96.56 278 ARG A C 1
ATOM 2086 O O . ARG A 1 278 ? -10.741 1.961 10.736 1.00 96.56 278 ARG A O 1
ATOM 2093 N N . GLU A 1 279 ? -12.505 3.050 11.592 1.00 95.62 279 GLU A N 1
ATOM 2094 C CA . GLU A 1 279 ? -11.938 3.285 12.932 1.00 95.62 279 GLU A CA 1
ATOM 2095 C C . GLU A 1 279 ? -11.530 2.009 13.692 1.00 95.62 279 GLU A C 1
ATOM 2097 O O . GLU A 1 279 ? -10.739 2.076 14.631 1.00 95.62 279 GLU A O 1
ATOM 2102 N N . ASP A 1 280 ? -12.050 0.843 13.300 1.00 94.62 280 ASP A N 1
ATOM 2103 C CA . ASP A 1 280 ? -11.726 -0.449 13.909 1.00 94.62 280 ASP A CA 1
ATOM 2104 C C . ASP A 1 280 ? -10.370 -1.025 13.461 1.00 94.62 280 ASP A C 1
ATOM 2106 O O . ASP A 1 280 ? -9.880 -1.981 14.071 1.00 94.62 280 ASP A O 1
ATOM 2110 N N . ILE A 1 281 ? -9.744 -0.441 12.432 1.00 96.44 281 ILE A N 1
ATOM 2111 C CA . ILE A 1 281 ? -8.454 -0.884 11.900 1.00 96.44 281 ILE A CA 1
ATOM 2112 C C . ILE A 1 281 ? -7.307 -0.506 12.839 1.00 96.44 281 ILE A C 1
ATOM 2114 O O . ILE A 1 281 ? -7.190 0.625 13.310 1.00 96.44 281 ILE A O 1
ATOM 2118 N N . LEU A 1 282 ? -6.418 -1.474 13.072 1.00 97.56 282 LEU A N 1
ATOM 2119 C CA . LEU A 1 282 ? -5.173 -1.262 13.801 1.00 97.56 282 LEU A CA 1
ATOM 2120 C C . LEU A 1 282 ? -4.028 -0.932 12.844 1.00 97.56 282 LEU A C 1
ATOM 2122 O O . LEU A 1 282 ? -3.926 -1.497 11.752 1.00 97.56 282 LEU A O 1
ATOM 2126 N N . VAL A 1 283 ? -3.121 -0.079 13.310 1.00 98.06 283 VAL A N 1
ATOM 2127 C CA . VAL A 1 283 ? -1.843 0.213 12.666 1.00 98.06 283 VAL A CA 1
ATOM 2128 C C . VAL A 1 283 ? -0.728 -0.450 13.463 1.00 98.06 283 VAL A C 1
ATOM 2130 O O . VAL A 1 283 ? -0.499 -0.105 14.619 1.00 98.06 283 VAL A O 1
ATOM 2133 N N . LEU A 1 284 ? -0.045 -1.417 12.858 1.00 97.38 284 LEU A N 1
ATOM 2134 C CA . LEU A 1 284 ? 1.111 -2.094 13.433 1.00 97.38 284 LEU A CA 1
ATOM 2135 C C . LEU A 1 284 ? 2.387 -1.414 12.944 1.00 97.38 284 LEU A C 1
ATOM 2137 O O . LEU A 1 284 ? 2.655 -1.387 11.745 1.00 97.38 284 LEU A O 1
ATOM 2141 N N . VAL A 1 285 ? 3.181 -0.899 13.873 1.00 96.38 285 VAL A N 1
ATOM 2142 C CA . VAL A 1 285 ? 4.430 -0.186 13.605 1.00 96.38 285 VAL A CA 1
ATOM 2143 C C . VAL A 1 285 ? 5.592 -1.024 14.130 1.00 96.38 285 VAL A C 1
ATOM 2145 O O . VAL A 1 285 ? 5.618 -1.380 15.307 1.00 96.38 285 VAL A O 1
ATOM 2148 N N . GLY A 1 286 ? 6.561 -1.364 13.281 1.00 93.31 286 GLY A N 1
ATOM 2149 C CA . GLY A 1 286 ? 7.752 -2.093 13.722 1.00 93.31 286 GLY A CA 1
ATOM 2150 C C . GLY A 1 286 ? 8.695 -2.462 12.585 1.00 93.31 286 GLY A C 1
ATOM 2151 O O . GLY A 1 286 ? 8.257 -2.924 11.540 1.00 93.31 286 GLY A O 1
ATOM 2152 N N . SER A 1 287 ? 10.003 -2.319 12.802 1.00 89.25 287 SER A N 1
ATOM 2153 C CA . SER A 1 287 ? 11.040 -2.539 11.774 1.00 89.25 287 SER A CA 1
ATOM 2154 C C . SER A 1 287 ? 11.212 -3.990 11.311 1.00 89.25 287 SER A C 1
ATOM 2156 O O . SER A 1 287 ? 11.862 -4.253 10.302 1.00 89.25 287 SER A O 1
ATOM 2158 N N . GLU A 1 288 ? 10.645 -4.951 12.044 1.00 88.44 288 GLU A N 1
ATOM 2159 C CA . GLU A 1 288 ? 10.598 -6.354 11.623 1.00 88.44 288 GLU A CA 1
ATOM 2160 C C . GLU A 1 288 ? 9.410 -6.641 10.691 1.00 88.44 288 GLU A C 1
ATOM 2162 O O . GLU A 1 288 ? 9.450 -7.618 9.945 1.00 88.44 288 GLU A O 1
ATOM 2167 N N . LEU A 1 289 ? 8.362 -5.808 10.713 1.00 88.88 289 LEU A N 1
ATOM 2168 C CA . LEU A 1 289 ? 7.122 -6.020 9.967 1.00 88.88 289 LEU A CA 1
ATOM 2169 C C . LEU A 1 289 ? 7.278 -5.580 8.507 1.00 88.88 289 LEU A C 1
ATOM 2171 O O . LEU A 1 289 ? 6.837 -4.508 8.101 1.00 88.88 289 LEU A O 1
ATOM 2175 N N . VAL A 1 290 ? 7.907 -6.431 7.706 1.00 77.31 290 VAL A N 1
ATOM 2176 C CA . VAL A 1 290 ? 8.047 -6.235 6.261 1.00 77.31 290 VAL A CA 1
ATOM 2177 C C . VAL A 1 290 ? 7.188 -7.277 5.561 1.00 77.31 290 VAL A C 1
ATOM 2179 O O . VAL A 1 290 ? 7.459 -8.475 5.677 1.00 77.31 290 VAL A O 1
ATOM 2182 N N . LEU A 1 291 ? 6.152 -6.846 4.831 1.00 72.06 291 LEU A N 1
ATOM 2183 C CA . LEU A 1 291 ? 5.386 -7.790 4.021 1.00 72.06 291 LEU A CA 1
ATOM 2184 C C . LEU A 1 291 ? 6.149 -8.090 2.728 1.00 72.06 291 LEU A C 1
ATOM 2186 O O . LEU A 1 291 ? 6.723 -7.182 2.118 1.00 72.06 291 LEU A O 1
ATOM 2190 N N . PRO A 1 292 ? 6.145 -9.357 2.284 1.00 68.06 292 PRO A N 1
ATOM 2191 C CA . PRO A 1 292 ? 6.778 -9.735 1.037 1.00 68.06 292 PRO A CA 1
ATOM 2192 C C . PRO A 1 292 ? 6.126 -8.980 -0.116 1.00 68.06 292 PRO A C 1
ATOM 2194 O O . PRO A 1 292 ? 4.910 -9.022 -0.310 1.00 68.06 292 PRO A O 1
ATOM 2197 N N . ILE A 1 293 ? 6.955 -8.327 -0.916 1.00 66.38 293 ILE A N 1
ATOM 2198 C CA . ILE A 1 293 ? 6.513 -7.749 -2.178 1.00 66.38 293 ILE A CA 1
ATOM 2199 C C . ILE A 1 293 ? 6.540 -8.873 -3.204 1.00 66.38 293 ILE A C 1
ATOM 2201 O O . ILE A 1 293 ? 7.513 -9.637 -3.228 1.00 66.38 293 ILE A O 1
ATOM 2205 N N . PRO A 1 294 ? 5.494 -9.010 -4.041 1.00 65.75 294 PRO A N 1
ATOM 2206 C CA . PRO A 1 294 ? 5.515 -9.973 -5.124 1.00 65.75 294 PRO A CA 1
ATOM 2207 C C . PRO A 1 294 ? 6.804 -9.769 -5.921 1.00 65.75 294 PRO A C 1
ATOM 2209 O O . PRO A 1 294 ? 7.046 -8.642 -6.373 1.00 65.75 294 PRO A O 1
ATOM 2212 N N . PRO A 1 295 ? 7.652 -10.802 -6.065 1.00 65.81 295 PRO A N 1
ATOM 2213 C CA . PRO A 1 295 ? 8.879 -10.650 -6.818 1.00 65.81 295 PRO A CA 1
ATOM 2214 C C . PRO A 1 295 ? 8.519 -10.121 -8.205 1.00 65.81 295 PRO A C 1
ATOM 2216 O O . PRO A 1 295 ? 7.537 -10.562 -8.813 1.00 65.81 295 PRO A O 1
ATOM 2219 N N . LEU A 1 296 ? 9.312 -9.169 -8.706 1.00 66.62 296 LEU A N 1
ATOM 2220 C CA . LEU A 1 296 ? 9.363 -8.930 -10.146 1.00 66.62 296 LEU A CA 1
ATOM 2221 C C . LEU A 1 296 ? 9.516 -10.291 -10.803 1.00 66.62 296 LEU A C 1
ATOM 2223 O O . LEU A 1 296 ? 10.297 -11.101 -10.302 1.00 66.62 296 LEU A O 1
ATOM 2227 N N . ASP A 1 297 ? 8.731 -10.562 -11.842 1.00 65.19 297 ASP A N 1
ATOM 2228 C CA . ASP A 1 297 ? 8.748 -11.855 -12.510 1.00 65.19 297 ASP A CA 1
ATOM 2229 C C . ASP A 1 297 ? 10.158 -12.124 -13.061 1.00 65.19 297 ASP A C 1
ATOM 2231 O O . ASP A 1 297 ? 10.546 -11.731 -14.162 1.00 65.19 297 ASP A O 1
ATOM 2235 N N . GLN A 1 298 ? 10.955 -12.767 -12.214 1.00 55.00 298 GLN A N 1
ATOM 2236 C CA . GLN A 1 298 ? 12.280 -13.265 -12.490 1.00 55.00 298 GLN A CA 1
ATOM 2237 C C . GLN A 1 298 ? 12.157 -14.701 -12.973 1.00 55.00 298 GLN A C 1
ATOM 2239 O O . GLN A 1 298 ? 13.041 -15.508 -12.675 1.00 55.00 298 GLN A O 1
ATOM 2244 N N . THR A 1 299 ? 11.099 -15.062 -13.715 1.00 53.31 299 THR A N 1
ATOM 2245 C CA . THR A 1 299 ? 11.193 -16.192 -14.637 1.00 53.31 299 THR A CA 1
ATOM 2246 C C . THR A 1 299 ? 12.350 -15.883 -15.580 1.00 53.31 299 THR A C 1
ATOM 2248 O O . THR A 1 299 ? 12.257 -15.265 -16.643 1.00 53.31 299 THR A O 1
ATOM 2251 N N . LYS A 1 300 ? 13.534 -16.264 -15.103 1.00 48.44 300 LYS A N 1
ATOM 2252 C CA . LYS A 1 300 ? 14.726 -16.449 -15.878 1.00 48.44 300 LYS A CA 1
ATOM 2253 C C . LYS A 1 300 ? 14.238 -17.415 -16.941 1.00 48.44 300 LYS A C 1
ATOM 2255 O O . LYS A 1 300 ? 13.932 -18.567 -16.625 1.00 48.44 300 LYS A O 1
ATOM 2260 N N . LYS A 1 301 ? 14.222 -16.993 -18.208 1.00 48.94 301 LYS A N 1
ATOM 2261 C CA . LYS A 1 301 ? 14.705 -17.931 -19.215 1.00 48.94 301 LYS A CA 1
ATOM 2262 C C . LYS A 1 301 ? 16.052 -18.343 -18.656 1.00 48.94 301 LYS A C 1
ATOM 2264 O O . LYS A 1 301 ? 16.961 -17.519 -18.586 1.00 48.94 301 LYS A O 1
ATOM 2269 N N . LYS A 1 302 ? 16.097 -19.533 -18.052 1.00 50.38 302 LYS A N 1
ATOM 2270 C CA . LYS A 1 302 ? 17.293 -20.118 -17.470 1.00 50.38 302 LYS A CA 1
ATOM 2271 C C . LYS A 1 302 ? 18.177 -20.334 -18.678 1.00 50.38 302 LYS A C 1
ATOM 2273 O O . LYS A 1 302 ? 18.083 -21.351 -19.350 1.00 50.38 302 LYS A O 1
ATOM 2278 N N . GLN A 1 303 ? 18.879 -19.277 -19.053 1.00 49.28 303 GLN A N 1
ATOM 2279 C CA . GLN A 1 303 ? 19.767 -19.285 -20.177 1.00 49.28 303 GLN A CA 1
ATOM 2280 C C . GLN A 1 303 ? 20.758 -20.387 -19.835 1.00 49.28 303 GLN A C 1
ATOM 2282 O O . GLN A 1 303 ? 21.435 -20.315 -18.807 1.00 49.28 303 GLN A O 1
ATOM 2287 N N . GLU A 1 304 ? 20.801 -21.434 -20.657 1.00 51.34 304 GLU A N 1
ATOM 2288 C CA . GLU A 1 304 ? 21.895 -22.402 -20.680 1.00 51.34 304 GLU A CA 1
ATOM 2289 C C . GLU A 1 304 ? 23.167 -21.707 -21.184 1.00 51.34 304 GLU A C 1
ATOM 2291 O O . GLU A 1 304 ? 23.865 -22.176 -22.077 1.00 51.34 304 GLU A O 1
ATOM 2296 N N . VAL A 1 305 ? 23.473 -20.537 -20.626 1.00 50.78 305 VAL A N 1
ATOM 2297 C CA . VAL A 1 305 ? 24.719 -19.844 -20.850 1.00 50.78 305 VAL A CA 1
ATOM 2298 C C . VAL A 1 305 ? 25.740 -20.603 -20.016 1.00 50.78 305 VAL A C 1
ATOM 2300 O O . VAL A 1 305 ? 26.001 -20.346 -18.847 1.00 50.78 305 VAL A O 1
ATOM 2303 N N . VAL A 1 306 ? 26.270 -21.620 -20.690 1.00 51.06 306 VAL A N 1
ATOM 2304 C CA . VAL A 1 306 ? 27.670 -21.996 -20.623 1.00 51.06 306 VAL A CA 1
ATOM 2305 C C . VAL A 1 306 ? 28.052 -22.744 -19.335 1.00 51.06 306 VAL A C 1
ATOM 2307 O O . VAL A 1 306 ? 28.927 -22.361 -18.569 1.00 51.06 306 VAL A O 1
ATOM 2310 N N . LYS A 1 307 ? 27.545 -23.979 -19.211 1.00 49.66 307 LYS A N 1
ATOM 2311 C CA . LYS A 1 307 ? 28.361 -25.074 -18.637 1.00 49.66 307 LYS A CA 1
ATOM 2312 C C . LYS A 1 307 ? 29.583 -25.426 -19.517 1.00 49.66 307 LYS A C 1
ATOM 2314 O O . LYS A 1 307 ? 30.372 -26.287 -19.140 1.00 49.66 307 LYS A O 1
ATOM 2319 N N . GLN A 1 308 ? 29.766 -24.770 -20.667 1.00 50.09 308 GLN A N 1
ATOM 2320 C CA . GLN A 1 308 ? 30.877 -25.012 -21.594 1.00 50.09 308 GLN A CA 1
ATOM 2321 C C . GLN A 1 308 ? 32.190 -24.280 -21.241 1.00 50.09 308 GLN A C 1
ATOM 2323 O O . GLN A 1 308 ? 33.238 -24.760 -21.652 1.00 50.09 308 GLN A O 1
ATOM 2328 N N . GLN A 1 309 ? 32.204 -23.211 -20.430 1.00 48.19 309 GLN A N 1
ATOM 2329 C CA . GLN A 1 309 ? 33.458 -22.498 -20.096 1.00 48.19 309 GLN A CA 1
ATOM 2330 C C . GLN A 1 309 ? 34.277 -23.177 -18.995 1.00 48.19 309 GLN A C 1
ATOM 2332 O O . GLN A 1 309 ? 35.490 -23.005 -18.955 1.00 48.19 309 GLN A O 1
ATOM 2337 N N . ILE A 1 310 ? 33.664 -23.993 -18.132 1.00 49.91 310 ILE A N 1
ATOM 2338 C CA . ILE A 1 310 ? 34.406 -24.684 -17.059 1.00 49.91 310 ILE A CA 1
ATOM 2339 C C . ILE A 1 310 ? 35.070 -25.981 -17.568 1.00 49.91 310 ILE A C 1
ATOM 2341 O O . ILE A 1 310 ? 35.955 -26.519 -16.910 1.00 49.91 310 ILE A O 1
ATOM 2345 N N . ARG A 1 311 ? 34.715 -26.470 -18.768 1.00 49.78 311 ARG A N 1
ATOM 2346 C CA . ARG A 1 311 ? 35.379 -27.640 -19.374 1.00 49.78 311 ARG A CA 1
ATOM 2347 C C . ARG A 1 311 ? 36.667 -27.320 -20.138 1.00 49.78 311 ARG A C 1
ATOM 2349 O O . ARG A 1 311 ? 37.408 -28.249 -20.402 1.00 49.78 311 ARG A O 1
ATOM 2356 N N . ILE A 1 312 ? 36.958 -26.056 -20.454 1.00 50.81 312 ILE A N 1
ATOM 2357 C CA . ILE A 1 312 ? 38.122 -25.690 -21.290 1.00 50.81 312 ILE A CA 1
ATOM 2358 C C . ILE A 1 312 ? 39.401 -25.456 -20.455 1.00 50.81 312 ILE A C 1
ATOM 2360 O O . ILE A 1 312 ? 40.490 -25.395 -21.005 1.00 50.81 312 ILE A O 1
ATOM 2364 N N . PHE A 1 313 ? 39.308 -25.396 -19.122 1.00 49.47 313 PHE A N 1
ATOM 2365 C CA . PHE A 1 313 ? 40.470 -25.226 -18.228 1.00 49.47 313 PHE A CA 1
ATOM 2366 C C . PHE A 1 313 ? 40.869 -26.505 -17.469 1.00 49.47 313 PHE A C 1
ATOM 2368 O O . PHE A 1 313 ? 41.544 -26.419 -16.443 1.00 49.47 313 PHE A O 1
ATOM 2375 N N . ARG A 1 314 ? 40.414 -27.688 -17.907 1.00 50.75 314 ARG A N 1
ATOM 2376 C CA . ARG A 1 314 ? 40.735 -28.970 -17.249 1.00 50.75 314 ARG A CA 1
ATOM 2377 C C . ARG A 1 314 ? 41.475 -29.996 -18.111 1.00 50.75 314 ARG A C 1
ATOM 2379 O O . ARG A 1 314 ? 41.748 -31.065 -17.574 1.00 50.75 314 ARG A O 1
ATOM 2386 N N . ASP A 1 315 ? 41.847 -29.648 -19.340 1.00 49.41 315 ASP A N 1
ATOM 2387 C CA . ASP A 1 315 ? 42.679 -30.484 -20.216 1.00 49.41 315 ASP A CA 1
ATOM 2388 C C . ASP A 1 315 ? 44.004 -29.781 -20.542 1.00 49.41 315 ASP A C 1
ATOM 2390 O O . ASP A 1 315 ? 43.967 -28.553 -20.802 1.00 49.41 315 ASP A O 1
#

Organism: NCBI:txid114

Sequence (315 aa):
MYPSLVLSAALVAPAAPLPRDTVPNVTGPAPRVLALKADGSGSVRVTALLYVKQTVTATQFIVEGNKQVQKQIEYDTITTQYLNKVLADFDGKFTTADGRQLTANEATARVKAGATVLASADGQPISKAWLQSAHPDTVVMVADGLKHAQIQWGSEPYPNTPPPQLAMLSAQNKGGVIAQVTTQATGQTYYDNIQFEGRVNRRGIAQWAGDGIYYPGNSTSDAKVVSKPLAEVKFEAYDLNGKLVSRNETLKRLAAGGMVLVAGDNRMPDAAYLKGFREDILVLVGSELVLPIPPLDQTKKKQEVVKQQIRIFRD